Protein AF-0000000082371470 (afdb_homodimer)

Foldseek 3Di:
DFWPVQKDWVCQVPPQFKDKDWDCPDPPDIDIKIFGAKDLWTKIKHKDFCPPPDAFFKKWKWWKKAFAPPKDDQPAWKKKWKQFLVRDIDIDTGGCPPPDHPDIDIGTRDMYHHHPPPDPDRGMMMMMITDNPVSDMIGGMMTTTMDMDTDD/DFWPVQKDWPCQVPPQFKDKDWDDPDPPDIDIKIFGAKDLWTKIKHKDFCPPPDAFFKKWKWWKKAFAPPKDDQPAWKKKWKQFQVRDIDIDTGGCPPPDHPDIDTGTRDMYHHHPPPDDDRGMMMMMITDNPVSDMIGGMMTTTMDMDTDD

Solvent-accessible surface area (backbone atoms only — not comparable to full-atom values): 15999 Å² total; per-residue (Å²): 126,40,36,33,61,66,36,52,45,70,61,53,75,39,72,78,32,19,44,77,44,80,41,80,74,48,99,88,34,34,30,50,26,40,32,37,55,47,43,35,69,44,47,37,37,38,75,42,75,51,52,58,44,38,54,69,35,48,30,34,37,22,40,32,32,29,37,38,75,84,44,48,56,46,84,61,54,35,42,27,30,24,30,32,70,82,67,52,75,38,75,45,75,46,66,56,74,87,49,69,59,68,38,82,42,74,47,75,35,40,71,42,71,38,61,71,73,74,62,83,62,82,40,46,33,36,38,38,46,34,42,54,84,78,60,48,56,30,30,23,45,29,40,44,29,41,45,71,43,73,59,129,129,41,35,33,62,65,35,52,45,70,61,50,78,39,72,80,32,20,44,76,44,81,40,80,74,48,99,88,36,35,30,51,28,42,31,37,55,46,42,38,66,44,47,36,36,38,75,40,75,52,53,58,46,37,54,68,36,50,31,34,35,24,42,34,32,26,37,37,74,83,44,49,55,46,84,59,55,34,41,28,30,23,30,33,69,84,67,52,74,36,75,46,76,46,64,57,74,86,48,70,59,69,39,81,44,76,48,75,35,42,70,42,72,38,62,71,73,74,61,85,64,83,37,45,33,37,38,38,47,35,40,52,83,79,60,46,57,28,30,25,45,30,39,44,30,43,47,73,44,74,60,130

Nearest PDB structures (foldseek):
  7yaq-assembly1_A-2  TM=9.161E-01  e=5.268E-14  Cucumis sativus
  7vwb-assembly1_B  TM=9.159E-01  e=9.551E-14  Cucumis sativus
  7vub-assembly1_A  TM=9.011E-01  e=7.693E-14  Cucumis sativus
  7vs6-assembly1_A-2  TM=9.147E-01  e=9.551E-14  Cucumis sativus
  7w4b-assembly1_A  TM=9.147E-01  e=1.828E-13  Cucumis sativus

Secondary structure (DSSP, 8-state):
-EEGGGSEETTTT-TTTEEEEEEEEETTEEEEEEEE-SBS-EEEEEEEE-TTSPTT-EEEEEEEEEEEEEEE--SSPEEEEEE-TTS-EEEEEE-STTSPBSSEEEEEEEEEE------S---EEEEEEEE-SS---BEEEEEEEEEEEE--/-EEGGGSEETTTT-TTTEEEEEEEEETTEEEEEEEE-SBS-EEEEEEEE-TTSPTT-EEEEEEEEEEEEEEE--SSPEEEEEE-TTS-EEEEEE-STTSPBSSEEEEEEEEEE------S---EEEEEEEE-SS---BEEEEEEEEEEEE--

Sequence (304 aa):
MLCARSLKITWSEDPRYWKWFPLQETSNIRIRVAALLDVCWLEIRGGLEISCLTPETTYEAAFIVMIKHKSYGWNAPVSLALEDGEGKVQKQVVSFLDKPRGAWIELKVGEFKTTREAGSNRKEVKVSLLEWDSKAWKKGLVVKSIRVRPKKMLCARSLKITWSEDPRYWKWFPLQETSNIRIRVAALLDVCWLEIRGGLEISCLTPETTYEAAFIVMIKHKSYGWNAPVSLALEDGEGKVQKQVVSFLDKPRGAWIELKVGEFKTTREAGSNRKEVKVSLLEWDSKAWKKGLVVKSIRVRPKK

pLDDT: mean 92.51, std 9.28, range [48.72, 98.75]

Organism: Colocasia esculenta (NCBI:txid4460)

Structure (mmCIF, N/CA/C/O backbone):
data_AF-0000000082371470-model_v1
#
loop_
_entity.id
_entity.type
_entity.pdbx_description
1 polymer 'Phloem protein 2'
#
loop_
_atom_site.group_PDB
_atom_site.id
_atom_site.type_symbol
_atom_site.label_atom_id
_atom_site.label_alt_id
_atom_site.label_comp_id
_atom_site.label_asym_id
_atom_site.label_entity_id
_atom_site.label_seq_id
_atom_site.pdbx_PDB_ins_code
_atom_site.Cartn_x
_atom_site.Cartn_y
_atom_site.Cartn_z
_atom_site.occupancy
_atom_site.B_iso_or_equiv
_atom_site.auth_seq_id
_atom_site.auth_comp_id
_atom_site.auth_asym_id
_atom_site.auth_atom_id
_atom_site.pdbx_PDB_model_num
ATOM 1 N N . MET A 1 1 ? -2.627 -1.321 -4.848 1 64.94 1 MET A N 1
ATOM 2 C CA . MET A 1 1 ? -2.049 -2.361 -5.691 1 64.94 1 MET A CA 1
ATOM 3 C C . MET A 1 1 ? -0.879 -3.045 -4.992 1 64.94 1 MET A C 1
ATOM 5 O O . MET A 1 1 ? -0.163 -2.414 -4.211 1 64.94 1 MET A O 1
ATOM 9 N N . LEU A 1 2 ? -0.996 -4.363 -5.047 1 85 2 LEU A N 1
ATOM 10 C CA . LEU A 1 2 ? 0.099 -5.152 -4.492 1 85 2 LEU A CA 1
ATOM 11 C C . LEU A 1 2 ? 0.926 -5.789 -5.605 1 85 2 LEU A C 1
ATOM 13 O O . LEU A 1 2 ? 0.383 -6.484 -6.469 1 85 2 LEU A O 1
ATOM 17 N N . CYS A 1 3 ? 2.234 -5.422 -5.633 1 90.94 3 CYS A N 1
ATOM 18 C CA . CYS A 1 3 ? 3.127 -6.059 -6.598 1 90.94 3 CYS A CA 1
ATOM 19 C C . CYS A 1 3 ? 3.668 -7.375 -6.047 1 90.94 3 CYS A C 1
ATOM 21 O O . CYS A 1 3 ? 3.418 -7.719 -4.891 1 90.94 3 CYS A O 1
ATOM 23 N N . ALA A 1 4 ? 4.344 -8.078 -6.867 1 93.69 4 ALA A N 1
ATOM 24 C CA . ALA A 1 4 ? 4.816 -9.414 -6.504 1 93.69 4 ALA A CA 1
ATOM 25 C C . ALA A 1 4 ? 5.738 -9.359 -5.289 1 93.69 4 ALA A C 1
ATOM 27 O O . ALA A 1 4 ? 5.668 -10.227 -4.41 1 93.69 4 ALA A O 1
ATOM 28 N N . ARG A 1 5 ? 6.516 -8.344 -5.234 1 90.44 5 ARG A N 1
ATOM 29 C CA . ARG A 1 5 ? 7.484 -8.234 -4.148 1 90.44 5 ARG A CA 1
ATOM 30 C C . ARG A 1 5 ? 6.785 -8.008 -2.812 1 90.44 5 ARG A C 1
ATOM 32 O O . ARG A 1 5 ? 7.375 -8.227 -1.753 1 90.44 5 ARG A O 1
ATOM 39 N N . SER A 1 6 ? 5.57 -7.543 -2.871 1 89.81 6 SER A N 1
ATOM 40 C CA . SER A 1 6 ? 4.805 -7.316 -1.649 1 89.81 6 SER A CA 1
ATOM 41 C C . SER A 1 6 ? 4.074 -8.586 -1.215 1 89.81 6 SER A C 1
ATOM 43 O O . SER A 1 6 ? 3.467 -8.617 -0.143 1 89.81 6 SER A O 1
ATOM 45 N N . LEU A 1 7 ? 4.152 -9.586 -1.977 1 94.62 7 LEU A N 1
ATOM 46 C CA . LEU A 1 7 ? 3.494 -10.852 -1.665 1 94.62 7 LEU A CA 1
ATOM 47 C C . LEU A 1 7 ? 4.422 -11.766 -0.871 1 94.62 7 LEU A C 1
ATOM 49 O O . LEU A 1 7 ? 5.645 -11.641 -0.954 1 94.62 7 LEU A O 1
ATOM 53 N N . LYS A 1 8 ? 3.791 -12.633 -0.063 1 95.25 8 LYS A N 1
ATOM 54 C CA . LYS A 1 8 ? 4.527 -13.703 0.607 1 95.25 8 LYS A CA 1
ATOM 55 C C . LYS A 1 8 ? 4.547 -14.969 -0.238 1 95.25 8 LYS A C 1
ATOM 57 O O . LYS A 1 8 ? 3.604 -15.766 -0.198 1 95.25 8 LYS A O 1
ATOM 62 N N . ILE A 1 9 ? 5.633 -15.117 -0.93 1 96.69 9 ILE A N 1
ATOM 63 C CA . ILE A 1 9 ? 5.824 -16.297 -1.771 1 96.69 9 ILE A CA 1
ATOM 64 C C . ILE A 1 9 ? 6.793 -17.266 -1.096 1 96.69 9 ILE A C 1
ATOM 66 O O . ILE A 1 9 ? 7.953 -16.922 -0.851 1 96.69 9 ILE A O 1
ATOM 70 N N . THR A 1 10 ? 6.312 -18.422 -0.78 1 97.12 10 THR A N 1
ATOM 71 C CA . THR A 1 10 ? 7.148 -19.406 -0.115 1 97.12 10 THR A CA 1
ATOM 72 C C . THR A 1 10 ? 8.383 -19.734 -0.954 1 97.12 10 THR A C 1
ATOM 74 O O . THR A 1 10 ? 8.273 -19.969 -2.158 1 97.12 10 THR A O 1
ATOM 77 N N . TRP A 1 11 ? 9.641 -19.594 -0.417 1 95.81 11 TRP A N 1
ATOM 78 C CA . TRP A 1 11 ? 10.945 -19.859 -1.005 1 95.81 11 TRP A CA 1
ATOM 79 C C . TRP A 1 11 ? 11.258 -18.891 -2.133 1 95.81 11 TRP A C 1
ATOM 81 O O . TRP A 1 11 ? 12.031 -19.203 -3.039 1 95.81 11 TRP A O 1
ATOM 91 N N . SER A 1 12 ? 10.672 -17.75 -2.119 1 93.38 12 SER A N 1
ATOM 92 C CA . SER A 1 12 ? 10.781 -16.812 -3.238 1 93.38 12 SER A CA 1
ATOM 93 C C . SER A 1 12 ? 12.219 -16.328 -3.412 1 93.38 12 SER A C 1
ATOM 95 O O . SER A 1 12 ? 12.625 -15.969 -4.52 1 93.38 12 SER A O 1
ATOM 97 N N . GLU A 1 13 ? 13.008 -16.312 -2.295 1 91.31 13 GLU A N 1
ATOM 98 C CA . GLU A 1 13 ? 14.359 -15.758 -2.373 1 91.31 13 GLU A CA 1
ATOM 99 C C . GLU A 1 13 ? 15.367 -16.828 -2.777 1 91.31 13 GLU A C 1
ATOM 101 O O . GLU A 1 13 ? 16.547 -16.516 -2.988 1 91.31 13 GLU A O 1
ATOM 106 N N . ASP A 1 14 ? 14.961 -18.047 -2.805 1 95.19 14 ASP A N 1
ATOM 107 C CA . ASP A 1 14 ? 15.812 -19.141 -3.244 1 95.19 14 ASP A CA 1
ATOM 108 C C . ASP A 1 14 ? 15.844 -19.25 -4.766 1 95.19 14 ASP A C 1
ATOM 110 O O . ASP A 1 14 ? 14.836 -19.609 -5.387 1 95.19 14 ASP A O 1
ATOM 114 N N . PRO A 1 15 ? 16.984 -18.984 -5.414 1 94.75 15 PRO A N 1
ATOM 115 C CA . PRO A 1 15 ? 17.078 -18.953 -6.879 1 94.75 15 PRO A CA 1
ATOM 116 C C . PRO A 1 15 ? 16.906 -20.328 -7.516 1 94.75 15 PRO A C 1
ATOM 118 O O . PRO A 1 15 ? 16.781 -20.438 -8.734 1 94.75 15 PRO A O 1
ATOM 121 N N . ARG A 1 16 ? 16.922 -21.375 -6.703 1 96.69 16 ARG A N 1
ATOM 122 C CA . ARG A 1 16 ? 16.641 -22.703 -7.219 1 96.69 16 ARG A CA 1
ATOM 123 C C . ARG A 1 16 ? 15.172 -22.859 -7.59 1 96.69 16 ARG A C 1
ATOM 125 O O . ARG A 1 16 ? 14.812 -23.703 -8.414 1 96.69 16 ARG A O 1
ATOM 132 N N . TYR A 1 17 ? 14.32 -21.953 -6.945 1 97.69 17 TYR A N 1
ATOM 133 C CA . TYR A 1 17 ? 12.891 -22.219 -7.051 1 97.69 17 TYR A CA 1
ATOM 134 C C . TYR A 1 17 ? 12.172 -21.078 -7.754 1 97.69 17 TYR A C 1
ATOM 136 O O . TYR A 1 17 ? 11.125 -21.281 -8.375 1 97.69 17 TYR A O 1
ATOM 144 N N . TRP A 1 18 ? 12.75 -19.859 -7.551 1 97.25 18 TRP A N 1
ATOM 145 C CA . TRP A 1 18 ? 12.125 -18.688 -8.172 1 97.25 18 TRP A CA 1
ATOM 146 C C . TRP A 1 18 ? 13.172 -17.797 -8.836 1 97.25 18 TRP A C 1
ATOM 148 O O . TRP A 1 18 ? 14.312 -17.719 -8.367 1 97.25 18 TRP A O 1
ATOM 158 N N . LYS A 1 19 ? 12.773 -17.188 -9.859 1 96.56 19 LYS A N 1
ATOM 159 C CA . LYS A 1 19 ? 13.586 -16.141 -10.5 1 96.56 19 LYS A CA 1
ATOM 160 C C . LYS A 1 19 ? 12.82 -14.828 -10.57 1 96.56 19 LYS A C 1
ATOM 162 O O . LYS A 1 19 ? 11.664 -14.789 -11 1 96.56 19 LYS A O 1
ATOM 167 N N . TRP A 1 20 ? 13.469 -13.82 -10.125 1 94.25 20 TRP A N 1
ATOM 168 C CA . TRP A 1 20 ? 12.898 -12.484 -10.195 1 94.25 20 TRP A CA 1
ATOM 169 C C . TRP A 1 20 ? 13.438 -11.719 -11.391 1 94.25 20 TRP A C 1
ATOM 171 O O . TRP A 1 20 ? 14.641 -11.75 -11.672 1 94.25 20 TRP A O 1
ATOM 181 N N . PHE A 1 21 ? 12.578 -11.055 -12.133 1 93.31 21 PHE A N 1
ATOM 182 C CA . PHE A 1 21 ? 13.062 -10.234 -13.234 1 93.31 21 PHE A CA 1
ATOM 183 C C . PHE A 1 21 ? 12.227 -8.969 -13.375 1 93.31 21 PHE A C 1
ATOM 185 O O . PHE A 1 21 ? 11.078 -8.93 -12.938 1 93.31 21 PHE A O 1
ATOM 192 N N . PRO A 1 22 ? 12.828 -7.969 -14.008 1 91.62 22 PRO A N 1
ATOM 193 C CA . PRO A 1 22 ? 12.141 -6.688 -14.156 1 91.62 22 PRO A CA 1
ATOM 194 C C . PRO A 1 22 ? 11.078 -6.715 -15.258 1 91.62 22 PRO A C 1
ATOM 196 O O . PRO A 1 22 ? 11.234 -7.43 -16.25 1 91.62 22 PRO A O 1
ATOM 199 N N . LEU A 1 23 ? 10.047 -5.961 -15 1 93 23 LEU A N 1
ATOM 200 C CA . LEU A 1 23 ? 8.961 -5.758 -15.953 1 93 23 LEU A CA 1
ATOM 201 C C . LEU A 1 23 ? 8.539 -4.293 -15.984 1 93 23 LEU A C 1
ATOM 203 O O . LEU A 1 23 ? 8.336 -3.676 -14.945 1 93 23 LEU A O 1
ATOM 207 N N . GLN A 1 24 ? 8.477 -3.797 -17.219 1 91.38 24 GLN A N 1
ATOM 208 C CA . GLN A 1 24 ? 7.961 -2.441 -17.391 1 91.38 24 GLN A CA 1
ATOM 209 C C . GLN A 1 24 ? 6.449 -2.402 -17.188 1 91.38 24 GLN A C 1
ATOM 211 O O . GLN A 1 24 ? 5.695 -2.945 -18 1 91.38 24 GLN A O 1
ATOM 216 N N . GLU A 1 25 ? 5.973 -1.785 -16.109 1 86.56 25 GLU A N 1
ATOM 217 C CA . GLU A 1 25 ? 4.547 -1.733 -15.797 1 86.56 25 GLU A CA 1
ATOM 218 C C . GLU A 1 25 ? 3.885 -0.52 -16.453 1 86.56 25 GLU A C 1
ATOM 220 O O . GLU A 1 25 ? 2.822 -0.639 -17.062 1 86.56 25 GLU A O 1
ATOM 225 N N . THR A 1 26 ? 4.422 0.65 -16.203 1 83.94 26 THR A N 1
ATOM 226 C CA . THR A 1 26 ? 4.062 1.881 -16.891 1 83.94 26 THR A CA 1
ATOM 227 C C . THR A 1 26 ? 5.309 2.574 -17.438 1 83.94 26 THR A C 1
ATOM 229 O O . THR A 1 26 ? 6.422 2.07 -17.297 1 83.94 26 THR A O 1
ATOM 232 N N . SER A 1 27 ? 5.129 3.623 -18.141 1 82.19 27 SER A N 1
ATOM 233 C CA . SER A 1 27 ? 6.246 4.344 -18.75 1 82.19 27 SER A CA 1
ATOM 234 C C . SER A 1 27 ? 7.285 4.727 -17.688 1 82.19 27 SER A C 1
ATOM 236 O O . SER A 1 27 ? 8.484 4.738 -17.969 1 82.19 27 SER A O 1
ATOM 238 N N . ASN A 1 28 ? 6.859 4.879 -16.438 1 78.88 28 ASN A N 1
ATOM 239 C CA . ASN A 1 28 ? 7.801 5.383 -15.438 1 78.88 28 ASN A CA 1
ATOM 240 C C . ASN A 1 28 ? 7.934 4.426 -14.258 1 78.88 28 ASN A C 1
ATOM 242 O O . ASN A 1 28 ? 8.492 4.785 -13.219 1 78.88 28 ASN A O 1
ATOM 246 N N . ILE A 1 29 ? 7.305 3.299 -14.492 1 80.12 29 ILE A N 1
ATOM 247 C CA . ILE A 1 29 ? 7.32 2.369 -13.367 1 80.12 29 ILE A CA 1
ATOM 248 C C . ILE A 1 29 ? 7.797 0.998 -13.836 1 80.12 29 ILE A C 1
ATOM 250 O O . ILE A 1 29 ? 7.258 0.442 -14.797 1 80.12 29 ILE A O 1
ATOM 254 N N . ARG A 1 30 ? 8.852 0.568 -13.219 1 88.12 30 ARG A N 1
ATOM 255 C CA . ARG A 1 30 ? 9.336 -0.796 -13.406 1 88.12 30 ARG A CA 1
ATOM 256 C C . ARG A 1 30 ? 9.164 -1.614 -12.125 1 88.12 30 ARG A C 1
ATOM 258 O O . ARG A 1 30 ? 9.523 -1.157 -11.039 1 88.12 30 ARG A O 1
ATOM 265 N N . ILE A 1 31 ? 8.602 -2.787 -12.305 1 89.19 31 ILE A N 1
ATOM 266 C CA . ILE A 1 31 ? 8.43 -3.672 -11.156 1 89.19 31 ILE A CA 1
ATOM 267 C C . ILE A 1 31 ? 9.188 -4.977 -11.398 1 89.19 31 ILE A C 1
ATOM 269 O O . ILE A 1 31 ? 9.727 -5.199 -12.477 1 89.19 31 ILE A O 1
ATOM 273 N N . ARG A 1 32 ? 9.281 -5.695 -10.312 1 90.88 32 ARG A N 1
ATOM 274 C CA . ARG A 1 32 ? 9.812 -7.047 -10.453 1 90.88 32 ARG A CA 1
ATOM 275 C C . ARG A 1 32 ? 8.695 -8.086 -10.383 1 90.88 32 ARG A C 1
ATOM 277 O O . ARG A 1 32 ? 7.77 -7.953 -9.586 1 90.88 32 ARG A O 1
ATOM 284 N N . VAL A 1 33 ? 8.867 -9.07 -11.242 1 95.5 33 VAL A N 1
ATOM 285 C CA . VAL A 1 33 ? 7.922 -10.18 -11.234 1 95.5 33 VAL A CA 1
ATOM 286 C C . VAL A 1 33 ? 8.648 -11.477 -10.875 1 95.5 33 VAL A C 1
ATOM 288 O O . VAL A 1 33 ? 9.859 -11.586 -11.062 1 95.5 33 VAL A O 1
ATOM 291 N N . ALA A 1 34 ? 7.898 -12.445 -10.367 1 96.44 34 ALA A N 1
ATOM 292 C CA . ALA A 1 34 ? 8.469 -13.711 -9.914 1 96.44 34 ALA A CA 1
ATOM 293 C C . ALA A 1 34 ? 8.094 -14.852 -10.859 1 96.44 34 ALA A C 1
ATOM 295 O O . ALA A 1 34 ? 6.914 -15.07 -11.133 1 96.44 34 ALA A O 1
ATOM 296 N N . ALA A 1 35 ? 9.07 -15.516 -11.32 1 98.12 35 ALA A N 1
ATOM 297 C CA . ALA A 1 35 ? 8.844 -16.672 -12.18 1 98.12 35 ALA A CA 1
ATOM 298 C C . ALA A 1 35 ? 9.188 -17.969 -11.453 1 98.12 35 ALA A C 1
ATOM 300 O O . ALA A 1 35 ? 10.305 -18.125 -10.945 1 98.12 35 ALA A O 1
ATOM 301 N N . LEU A 1 36 ? 8.227 -18.812 -11.484 1 98.5 36 LEU A N 1
ATOM 302 C CA . LEU A 1 36 ? 8.414 -20.109 -10.836 1 98.5 36 LEU A CA 1
ATOM 303 C C . LEU A 1 36 ? 9.32 -21 -11.672 1 98.5 36 LEU A C 1
ATOM 305 O O . LEU A 1 36 ? 9.031 -21.266 -12.844 1 98.5 36 LEU A O 1
ATOM 309 N N . LEU A 1 37 ? 10.367 -21.516 -11.078 1 97.88 37 LEU A N 1
ATOM 310 C CA . LEU A 1 37 ? 11.289 -22.406 -11.773 1 97.88 37 LEU A CA 1
ATOM 311 C C . LEU A 1 37 ? 10.93 -23.859 -11.5 1 97.88 37 LEU A C 1
ATOM 313 O O . LEU A 1 37 ? 10.82 -24.672 -12.43 1 97.88 37 LEU A O 1
ATOM 317 N N . ASP A 1 38 ? 10.867 -24.234 -10.312 1 96.31 38 ASP A N 1
ATOM 318 C CA . ASP A 1 38 ? 10.602 -25.641 -10.008 1 96.31 38 ASP A CA 1
ATOM 319 C C . ASP A 1 38 ? 10.258 -25.828 -8.531 1 96.31 38 ASP A C 1
ATOM 321 O O . ASP A 1 38 ? 11.125 -25.688 -7.66 1 96.31 38 ASP A O 1
ATOM 325 N N . VAL A 1 39 ? 8.953 -26.141 -8.289 1 96.81 39 VAL A N 1
ATOM 326 C CA . VAL A 1 39 ? 8.547 -26.469 -6.922 1 96.81 39 VAL A CA 1
ATOM 327 C C . VAL A 1 39 ? 7.453 -27.547 -6.953 1 96.81 39 VAL A C 1
ATOM 329 O O . VAL A 1 39 ? 6.824 -27.766 -7.992 1 96.81 39 VAL A O 1
ATOM 332 N N . CYS A 1 40 ? 7.234 -28.234 -5.832 1 96.62 40 CYS A N 1
ATOM 333 C CA . CYS A 1 40 ? 6.082 -29.125 -5.695 1 96.62 40 CYS A CA 1
ATOM 334 C C . CYS A 1 40 ? 5.094 -28.578 -4.668 1 96.62 40 CYS A C 1
ATOM 336 O O . CYS A 1 40 ? 3.986 -29.094 -4.527 1 96.62 40 CYS A O 1
ATOM 338 N N . TRP A 1 41 ? 5.523 -27.531 -3.92 1 96 41 TRP A N 1
ATOM 339 C CA . TRP A 1 41 ? 4.723 -26.797 -2.941 1 96 41 TRP A CA 1
ATOM 340 C C . TRP A 1 41 ? 4.559 -25.344 -3.354 1 96 41 TRP A C 1
ATOM 342 O O . TRP A 1 41 ? 5.5 -24.547 -3.254 1 96 41 TRP A O 1
ATOM 352 N N . LEU A 1 42 ? 3.346 -24.953 -3.801 1 98.06 42 LEU A N 1
ATOM 353 C CA . LEU A 1 42 ? 3.088 -23.578 -4.203 1 98.06 42 LEU A CA 1
ATOM 354 C C . LEU A 1 42 ? 2.221 -22.875 -3.17 1 98.06 42 LEU A C 1
ATOM 356 O O . LEU A 1 42 ? 1.119 -23.328 -2.855 1 98.06 42 LEU A O 1
ATOM 360 N N . GLU A 1 43 ? 2.723 -21.797 -2.627 1 98.56 43 GLU A N 1
ATOM 361 C CA . GLU A 1 43 ? 2.006 -21 -1.646 1 98.56 43 GLU A CA 1
ATOM 362 C C . GLU A 1 43 ? 2.33 -19.516 -1.812 1 98.56 43 GLU A C 1
ATOM 364 O O . GLU A 1 43 ? 3.473 -19.094 -1.616 1 98.56 43 GLU A O 1
ATOM 369 N N . ILE A 1 44 ? 1.335 -18.781 -2.213 1 98.31 44 ILE A N 1
ATOM 370 C CA . ILE A 1 44 ? 1.427 -17.328 -2.361 1 98.31 44 ILE A CA 1
ATOM 371 C C . ILE A 1 44 ? 0.318 -16.656 -1.557 1 98.31 44 ILE A C 1
ATOM 373 O O . ILE A 1 44 ? -0.855 -17.016 -1.683 1 98.31 44 ILE A O 1
ATOM 377 N N . ARG A 1 45 ? 0.728 -15.711 -0.77 1 98 45 ARG A N 1
ATOM 378 C CA . ARG A 1 45 ? -0.232 -14.977 0.047 1 98 45 ARG A CA 1
ATOM 379 C C . ARG A 1 45 ? -0.023 -13.477 -0.084 1 98 45 ARG A C 1
ATOM 381 O O . ARG A 1 45 ? 1.105 -13.008 -0.264 1 98 45 ARG A O 1
ATOM 388 N N . GLY A 1 46 ? -1.186 -12.773 -0.015 1 96 46 GLY A N 1
ATOM 389 C CA . GLY A 1 46 ? -1.144 -11.32 -0.04 1 96 46 GLY A CA 1
ATOM 390 C C . GLY A 1 46 ? -2.107 -10.672 0.94 1 96 46 GLY A C 1
ATOM 391 O O . GLY A 1 46 ? -3.174 -11.227 1.22 1 96 46 GLY A O 1
ATOM 392 N N . GLY A 1 47 ? -1.696 -9.578 1.464 1 92.88 47 GLY A N 1
ATOM 393 C CA . GLY A 1 47 ? -2.539 -8.734 2.301 1 92.88 47 GLY A CA 1
ATOM 394 C C . GLY A 1 47 ? -2.746 -7.344 1.736 1 92.88 47 GLY A C 1
ATOM 395 O O . GLY A 1 47 ? -1.783 -6.672 1.367 1 92.88 47 GLY A O 1
ATOM 396 N N . LEU A 1 48 ? -4.012 -6.918 1.678 1 90.25 48 LEU A N 1
ATOM 397 C CA . LEU A 1 48 ? -4.359 -5.617 1.111 1 90.25 48 LEU A CA 1
ATOM 398 C C . LEU A 1 48 ? -4.969 -4.707 2.172 1 90.25 48 LEU A C 1
ATOM 400 O O . LEU A 1 48 ? -6.047 -4.996 2.697 1 90.25 48 LEU A O 1
ATOM 404 N N . GLU A 1 49 ? -4.242 -3.686 2.469 1 86.12 49 GLU A N 1
ATOM 405 C CA . GLU A 1 49 ? -4.855 -2.648 3.295 1 86.12 49 GLU A CA 1
ATOM 406 C C . GLU A 1 49 ? -5.969 -1.929 2.539 1 86.12 49 GLU A C 1
ATOM 408 O O . GLU A 1 49 ? -5.754 -1.44 1.427 1 86.12 49 GLU A O 1
ATOM 413 N N . ILE A 1 50 ? -7.168 -1.811 3.117 1 88.06 50 ILE A N 1
ATOM 414 C CA . ILE A 1 50 ? -8.289 -1.31 2.33 1 88.06 50 ILE A CA 1
ATOM 415 C C . ILE A 1 50 ? -8.711 0.06 2.852 1 88.06 50 ILE A C 1
ATOM 417 O O . ILE A 1 50 ? -9.742 0.6 2.432 1 88.06 50 ILE A O 1
ATOM 421 N N . SER A 1 51 ? -7.91 0.601 3.652 1 83.94 51 SER A N 1
ATOM 422 C CA . SER A 1 51 ? -8.266 1.87 4.281 1 83.94 51 SER A CA 1
ATOM 423 C C . SER A 1 51 ? -8.312 2.998 3.256 1 83.94 51 SER A C 1
ATOM 425 O O . SER A 1 51 ? -8.992 4.004 3.465 1 83.94 51 SER A O 1
ATOM 427 N N . CYS A 1 52 ? -7.625 2.869 2.113 1 85.75 52 CYS A N 1
ATOM 428 C CA . CYS A 1 52 ? -7.547 3.936 1.121 1 85.75 52 CYS A CA 1
ATOM 429 C C . CYS A 1 52 ? -8.586 3.736 0.023 1 85.75 52 CYS A C 1
ATOM 431 O O . CYS A 1 52 ? -8.648 4.52 -0.928 1 85.75 52 CYS A O 1
ATOM 433 N N . LEU A 1 53 ? -9.398 2.742 0.172 1 88.19 53 LEU A N 1
ATOM 434 C CA . LEU A 1 53 ? -10.406 2.477 -0.846 1 88.19 53 LEU A CA 1
ATOM 435 C C . LEU A 1 53 ? -11.688 3.246 -0.549 1 88.19 53 LEU A C 1
ATOM 437 O O . LEU A 1 53 ? -11.914 3.672 0.585 1 88.19 53 LEU A O 1
ATOM 441 N N . THR A 1 54 ? -12.477 3.441 -1.622 1 87.94 54 THR A N 1
ATOM 442 C CA . THR A 1 54 ? -13.766 4.113 -1.47 1 87.94 54 THR A CA 1
ATOM 443 C C . THR A 1 54 ? -14.664 3.352 -0.501 1 87.94 54 THR A C 1
ATOM 445 O O . THR A 1 54 ? -14.867 2.145 -0.651 1 87.94 54 THR A O 1
ATOM 448 N N . PRO A 1 55 ? -15.094 4.016 0.551 1 85.81 55 PRO A N 1
ATOM 449 C CA . PRO A 1 55 ? -15.992 3.342 1.493 1 85.81 55 PRO A CA 1
ATOM 450 C C . PRO A 1 55 ? -17.297 2.889 0.846 1 85.81 55 PRO A C 1
ATOM 452 O O . PRO A 1 55 ? -17.719 3.453 -0.167 1 85.81 55 PRO A O 1
ATOM 455 N N . GLU A 1 56 ? -17.875 1.877 1.477 1 89.44 56 GLU A N 1
ATOM 456 C CA . GLU A 1 56 ? -19.188 1.364 1.096 1 89.44 56 GLU A CA 1
ATOM 457 C C . GLU A 1 56 ? -19.203 0.962 -0.376 1 89.44 56 GLU A C 1
ATOM 459 O O . GLU A 1 56 ? -20.156 1.297 -1.098 1 89.44 56 GLU A O 1
ATOM 464 N N . THR A 1 57 ? -18.219 0.437 -0.834 1 91.62 57 THR A N 1
ATOM 465 C CA . THR A 1 57 ? -18.062 -0.024 -2.209 1 91.62 57 THR A CA 1
ATOM 466 C C . THR A 1 57 ? -17.672 -1.497 -2.246 1 91.62 57 THR A C 1
ATOM 468 O O . THR A 1 57 ? -16.859 -1.951 -1.427 1 91.62 57 THR A O 1
ATOM 471 N N . THR A 1 58 ? -18.219 -2.189 -3.17 1 94.44 58 THR A N 1
ATOM 472 C CA . THR A 1 58 ? -17.812 -3.574 -3.395 1 94.44 58 THR A CA 1
ATOM 473 C C . THR A 1 58 ? -16.672 -3.65 -4.398 1 94.44 58 THR A C 1
ATOM 475 O O . THR A 1 58 ? -16.75 -3.055 -5.477 1 94.44 58 THR A O 1
ATOM 478 N N . TYR A 1 59 ? -15.625 -4.363 -3.996 1 95.38 59 TYR A N 1
ATOM 479 C CA . TYR A 1 59 ? -14.445 -4.551 -4.84 1 95.38 59 TYR A CA 1
ATOM 480 C C . TYR A 1 59 ? -14.266 -6.016 -5.207 1 95.38 59 TYR A C 1
ATOM 482 O O . TYR A 1 59 ? -14.719 -6.906 -4.48 1 95.38 59 TYR A O 1
ATOM 490 N N . GLU A 1 60 ? -13.625 -6.215 -6.352 1 96.5 60 GLU A N 1
ATOM 491 C CA . GLU A 1 60 ? -13.109 -7.523 -6.746 1 96.5 60 GLU A CA 1
ATOM 492 C C . GLU A 1 60 ? -11.586 -7.555 -6.684 1 96.5 60 GLU A C 1
ATOM 494 O O . GLU A 1 60 ? -10.922 -6.582 -7.051 1 96.5 60 GLU A O 1
ATOM 499 N N . ALA A 1 61 ? -11.07 -8.695 -6.18 1 97 61 ALA A N 1
ATOM 500 C CA . ALA A 1 61 ? -9.625 -8.914 -6.148 1 97 61 ALA A CA 1
ATOM 501 C C . ALA A 1 61 ? -9.219 -10.055 -7.07 1 97 61 ALA A C 1
ATOM 503 O O . ALA A 1 61 ? -9.93 -11.062 -7.164 1 97 61 ALA A O 1
ATOM 504 N N . ALA A 1 62 ? -8.078 -9.883 -7.754 1 97.81 62 ALA A N 1
ATOM 505 C CA . ALA A 1 62 ? -7.582 -10.914 -8.656 1 97.81 62 ALA A CA 1
ATOM 506 C C . ALA A 1 62 ? -6.059 -10.961 -8.656 1 97.81 62 ALA A C 1
ATOM 508 O O . ALA A 1 62 ? -5.398 -9.922 -8.547 1 97.81 62 ALA A O 1
ATOM 509 N N . PHE A 1 63 ? -5.527 -12.141 -8.773 1 98.19 63 PHE A N 1
ATOM 510 C CA . PHE A 1 63 ? -4.117 -12.273 -9.117 1 98.19 63 PHE A CA 1
ATOM 511 C C . PHE A 1 63 ? -3.887 -12 -10.594 1 98.19 63 PHE A C 1
ATOM 513 O O . PHE A 1 63 ? -4.656 -12.453 -11.445 1 98.19 63 PHE A O 1
ATOM 520 N N . ILE A 1 64 ? -2.826 -11.32 -10.891 1 98.19 64 ILE A N 1
ATOM 521 C CA . ILE A 1 64 ? -2.354 -11.188 -12.266 1 98.19 64 ILE A CA 1
ATOM 522 C C . ILE A 1 64 ? -1.163 -12.117 -12.492 1 98.19 64 ILE A C 1
ATOM 524 O O . ILE A 1 64 ? -0.088 -11.906 -11.922 1 98.19 64 ILE A O 1
ATOM 528 N N . VAL A 1 65 ? -1.405 -13.086 -13.367 1 98.5 65 VAL A N 1
ATOM 529 C CA . VAL A 1 65 ? -0.375 -14.109 -13.539 1 98.5 65 VAL A CA 1
ATOM 530 C C . VAL A 1 65 ? -0.264 -14.477 -15.016 1 98.5 65 VAL A C 1
ATOM 532 O O . VAL A 1 65 ? -1.096 -14.07 -15.836 1 98.5 65 VAL A O 1
ATOM 535 N N . MET A 1 66 ? 0.837 -15.172 -15.297 1 98.56 66 MET A N 1
ATOM 536 C CA . MET A 1 66 ? 1.069 -15.781 -16.609 1 98.56 66 MET A CA 1
ATOM 537 C C . MET A 1 66 ? 1.608 -17.203 -16.453 1 98.56 66 MET A C 1
ATOM 539 O O . MET A 1 66 ? 2.455 -17.453 -15.602 1 98.56 66 MET A O 1
ATOM 543 N N . ILE A 1 67 ? 1.035 -18.094 -17.266 1 98.38 67 ILE A N 1
ATOM 544 C CA . ILE A 1 67 ? 1.673 -19.391 -17.438 1 98.38 67 ILE A CA 1
ATOM 545 C C . ILE A 1 67 ? 2.479 -19.406 -18.734 1 98.38 67 ILE A C 1
ATOM 547 O O . ILE A 1 67 ? 1.935 -19.141 -19.812 1 98.38 67 ILE A O 1
ATOM 551 N N . LYS A 1 68 ? 3.695 -19.703 -18.609 1 98.19 68 LYS A N 1
ATOM 552 C CA . LYS A 1 68 ? 4.574 -19.703 -19.781 1 98.19 68 LYS A CA 1
ATOM 553 C C . LYS A 1 68 ? 4.254 -20.875 -20.703 1 98.19 68 LYS A C 1
ATOM 555 O O . LYS A 1 68 ? 3.678 -21.875 -20.281 1 98.19 68 LYS A O 1
ATOM 560 N N . HIS A 1 69 ? 4.758 -20.734 -22 1 97.38 69 HIS A N 1
ATOM 561 C CA . HIS A 1 69 ? 4.582 -21.812 -22.953 1 97.38 69 HIS A CA 1
ATOM 562 C C . HIS A 1 69 ? 5.32 -23.078 -22.516 1 97.38 69 HIS A C 1
ATOM 564 O O . HIS A 1 69 ? 4.77 -24.172 -22.578 1 97.38 69 HIS A O 1
ATOM 570 N N . LYS A 1 70 ? 6.492 -22.797 -22.047 1 95.25 70 LYS A N 1
ATOM 571 C CA . LYS A 1 70 ? 7.293 -23.922 -21.562 1 95.25 70 LYS A CA 1
ATOM 572 C C . LYS A 1 70 ? 7.016 -24.188 -20.094 1 95.25 70 LYS A C 1
ATOM 574 O O . LYS A 1 70 ? 7.859 -23.922 -19.234 1 95.25 70 LYS A O 1
ATOM 579 N N . SER A 1 71 ? 5.816 -24.625 -19.859 1 97.19 71 SER A N 1
ATOM 580 C CA . SER A 1 71 ? 5.41 -24.906 -18.484 1 97.19 71 SER A CA 1
ATOM 581 C C . SER A 1 71 ? 4.988 -26.375 -18.328 1 97.19 71 SER A C 1
ATOM 583 O O . SER A 1 71 ? 4.691 -27.047 -19.312 1 97.19 71 SER A O 1
ATOM 585 N N . TYR A 1 72 ? 5.031 -26.828 -17.109 1 97.06 72 TYR A N 1
ATOM 586 C CA . TYR A 1 72 ? 4.5 -28.141 -16.812 1 97.06 72 TYR A CA 1
ATOM 587 C C . TYR A 1 72 ? 3.949 -28.203 -15.391 1 97.06 72 TYR A C 1
ATOM 589 O O . TYR A 1 72 ? 4.141 -27.266 -14.609 1 97.06 72 TYR A O 1
ATOM 597 N N . GLY A 1 73 ? 3.191 -29.266 -15.047 1 95.75 73 GLY A N 1
ATOM 598 C CA . GLY A 1 73 ? 2.775 -29.531 -13.672 1 95.75 73 GLY A CA 1
ATOM 599 C C . GLY A 1 73 ? 1.466 -28.859 -13.312 1 95.75 73 GLY A C 1
ATOM 600 O O . GLY A 1 73 ? 1.14 -28.719 -12.125 1 95.75 73 GLY A O 1
ATOM 601 N N . TRP A 1 74 ? 0.775 -28.469 -14.297 1 96.12 74 TRP A N 1
ATOM 602 C CA . TRP A 1 74 ? -0.431 -27.688 -14.016 1 96.12 74 TRP A CA 1
ATOM 603 C C . TRP A 1 74 ? -1.682 -28.5 -14.352 1 96.12 74 TRP A C 1
ATOM 605 O O . TRP A 1 74 ? -2.715 -27.922 -14.719 1 96.12 74 TRP A O 1
ATOM 615 N N . ASN A 1 75 ? -1.542 -29.781 -14.203 1 95.06 75 ASN A N 1
ATOM 616 C CA . ASN A 1 75 ? -2.705 -30.641 -14.398 1 95.06 75 ASN A CA 1
ATOM 617 C C . ASN A 1 75 ? -3.684 -30.531 -13.234 1 95.06 75 ASN A C 1
ATOM 619 O O . ASN A 1 75 ? -4.898 -30.625 -13.422 1 95.06 75 ASN A O 1
ATOM 623 N N . ALA A 1 76 ? -3.133 -30.359 -12.016 1 96.12 76 ALA A N 1
ATOM 624 C CA . ALA A 1 76 ? -3.984 -30.141 -10.852 1 96.12 76 ALA A CA 1
ATOM 625 C C . ALA A 1 76 ? -4.426 -28.688 -10.758 1 96.12 76 ALA A C 1
ATOM 627 O O . ALA A 1 76 ? -3.654 -27.781 -11.078 1 96.12 76 ALA A O 1
ATOM 628 N N . PRO A 1 77 ? -5.613 -28.484 -10.281 1 96.88 77 PRO A N 1
ATOM 629 C CA . PRO A 1 77 ? -6.078 -27.109 -10.117 1 96.88 77 PRO A CA 1
ATOM 630 C C . PRO A 1 77 ? -5.441 -26.406 -8.914 1 96.88 77 PRO A C 1
ATOM 632 O O . PRO A 1 77 ? -4.812 -27.062 -8.078 1 96.88 77 PRO A O 1
ATOM 635 N N . VAL A 1 78 ? -5.562 -25.094 -8.93 1 97.94 78 VAL A N 1
ATOM 636 C CA . VAL A 1 78 ? -5.082 -24.297 -7.797 1 97.94 78 VAL A CA 1
ATOM 637 C C . VAL A 1 78 ? -6.266 -23.859 -6.945 1 97.94 78 VAL A C 1
ATOM 639 O O . VAL A 1 78 ? -7.379 -23.688 -7.449 1 97.94 78 VAL A O 1
ATOM 642 N N . SER A 1 79 ? -5.949 -23.703 -5.652 1 98.44 79 SER A N 1
ATOM 643 C CA . SER A 1 79 ? -6.93 -23.156 -4.715 1 98.44 79 SER A CA 1
ATOM 644 C C . SER A 1 79 ? -6.707 -21.672 -4.484 1 98.44 79 SER A C 1
ATOM 646 O O . SER A 1 79 ? -5.605 -21.25 -4.125 1 98.44 79 SER A O 1
ATOM 648 N N . LEU A 1 80 ? -7.762 -20.906 -4.738 1 98.75 80 LEU A N 1
ATOM 649 C CA . LEU A 1 80 ? -7.766 -19.469 -4.438 1 98.75 80 LEU A CA 1
ATOM 650 C C . LEU A 1 80 ? -8.672 -19.172 -3.252 1 98.75 80 LEU A C 1
ATOM 652 O O . LEU A 1 80 ? -9.742 -19.766 -3.117 1 98.75 80 LEU A O 1
ATOM 656 N N . ALA A 1 81 ? -8.227 -18.234 -2.424 1 98.75 81 ALA A N 1
ATOM 657 C CA . ALA A 1 81 ? -9.086 -17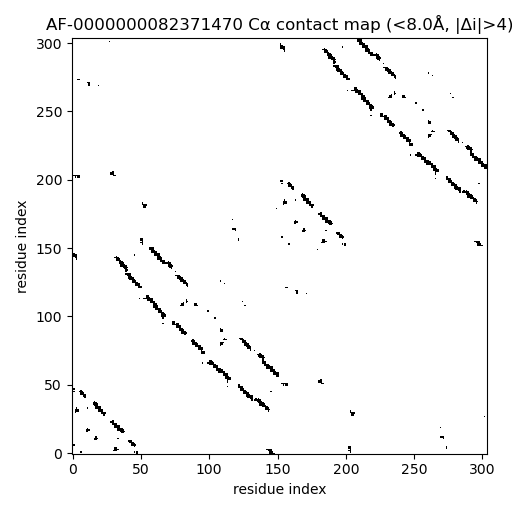.828 -1.312 1 98.75 81 ALA A CA 1
ATOM 658 C C . ALA A 1 81 ? -8.938 -16.344 -1.01 1 98.75 81 ALA A C 1
ATOM 660 O O . ALA A 1 81 ? -7.855 -15.781 -1.176 1 98.75 81 ALA A O 1
ATOM 661 N N . LEU A 1 82 ? -10.047 -15.766 -0.613 1 98.56 82 LEU A N 1
ATOM 662 C CA . LEU A 1 82 ? -10.094 -14.391 -0.127 1 98.56 82 LEU A CA 1
ATOM 663 C C . LEU A 1 82 ? -10.75 -14.32 1.247 1 98.56 82 LEU A C 1
ATOM 665 O O 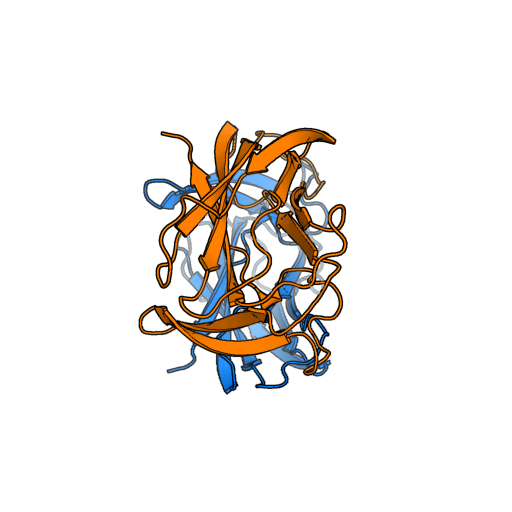. LEU A 1 82 ? -11.828 -14.883 1.452 1 98.56 82 LEU A O 1
ATOM 669 N N . GLU A 1 83 ? -10.031 -13.781 2.203 1 98.19 83 GLU A N 1
ATOM 670 C CA . GLU A 1 83 ? -10.602 -13.422 3.498 1 98.19 83 GLU A CA 1
ATOM 671 C C . GLU A 1 83 ? -10.844 -11.922 3.6 1 98.19 83 GLU A C 1
ATOM 673 O O . GLU A 1 83 ? -9.898 -11.133 3.543 1 98.19 83 GLU A O 1
ATOM 678 N N . ASP A 1 84 ? -12.125 -11.57 3.775 1 94.81 84 ASP A N 1
ATOM 679 C CA . ASP A 1 84 ? -12.414 -10.141 3.785 1 94.81 84 ASP A CA 1
ATOM 680 C C . ASP A 1 84 ? -12.125 -9.531 5.156 1 94.81 84 ASP A C 1
ATOM 682 O O . ASP A 1 84 ? -11.625 -10.219 6.051 1 94.81 84 ASP A O 1
ATOM 686 N N . GLY A 1 85 ? -12.352 -8.242 5.293 1 88.56 85 GLY A N 1
ATOM 687 C CA . GLY A 1 85 ? -12.016 -7.504 6.5 1 88.56 85 GLY A CA 1
ATOM 688 C C . GLY A 1 85 ? -12.797 -7.961 7.719 1 88.56 85 GLY A C 1
ATOM 689 O O . GLY A 1 85 ? -12.43 -7.648 8.852 1 88.56 85 GLY A O 1
ATOM 690 N N . GLU A 1 86 ? -13.781 -8.703 7.512 1 88.06 86 GLU A N 1
ATOM 691 C CA . GLU A 1 86 ? -14.609 -9.211 8.602 1 88.06 86 GLU A CA 1
ATOM 692 C C . GLU A 1 86 ? -14.289 -10.672 8.906 1 88.06 86 GLU A C 1
ATOM 694 O O . GLU A 1 86 ? -14.906 -11.273 9.789 1 88.06 86 GLU A O 1
ATOM 699 N N . GLY A 1 87 ? -13.414 -11.227 8.203 1 92 87 GLY A N 1
ATOM 700 C CA . GLY A 1 87 ? -12.992 -12.594 8.469 1 92 87 GLY A CA 1
ATOM 701 C C . GLY A 1 87 ? -13.742 -13.625 7.645 1 92 87 GLY A C 1
ATOM 702 O O . GLY A 1 87 ? -13.508 -14.828 7.781 1 92 87 GLY A O 1
ATOM 703 N N . LYS A 1 88 ? -14.625 -13.156 6.797 1 95.62 88 LYS A N 1
ATOM 704 C CA . LYS A 1 88 ? -15.328 -14.086 5.918 1 95.62 88 LYS A CA 1
ATOM 705 C C . LYS A 1 88 ? -14.422 -14.578 4.797 1 95.62 88 LYS A C 1
ATOM 707 O O . LYS A 1 88 ? -13.758 -13.781 4.133 1 95.62 88 LYS A O 1
ATOM 712 N N . VAL A 1 89 ? -14.492 -15.922 4.559 1 97.94 89 VAL A N 1
ATOM 713 C CA . VAL A 1 89 ? -13.586 -16.547 3.602 1 97.94 89 VAL A CA 1
ATOM 714 C C . VAL A 1 89 ? -14.359 -16.984 2.363 1 97.94 89 VAL A C 1
ATOM 716 O O . VAL A 1 89 ? -15.445 -17.562 2.477 1 97.94 89 VAL A O 1
ATOM 719 N N . GLN A 1 90 ? -13.836 -16.625 1.215 1 98.62 90 GLN A N 1
ATOM 720 C CA . GLN A 1 90 ? -14.281 -17.125 -0.084 1 98.62 90 GLN A CA 1
ATOM 721 C C . GLN A 1 90 ? -13.211 -18.016 -0.721 1 98.62 90 GLN A C 1
ATOM 723 O O . GLN A 1 90 ? -12.039 -17.656 -0.77 1 98.62 90 GLN A O 1
ATOM 728 N N . LYS A 1 91 ? -13.664 -19.172 -1.15 1 98.25 91 LYS A N 1
ATOM 729 C CA . LYS A 1 91 ? -12.719 -20.094 -1.77 1 98.25 91 LYS A CA 1
ATOM 730 C C . LYS A 1 91 ? -13.18 -20.484 -3.174 1 98.25 91 LYS A C 1
ATOM 732 O O . LYS A 1 91 ? -14.375 -20.562 -3.447 1 98.25 91 LYS A O 1
ATOM 737 N N . GLN A 1 92 ? -12.25 -20.703 -4.055 1 97.69 92 GLN A N 1
ATOM 738 C CA . GLN A 1 92 ? -12.523 -21.266 -5.367 1 97.69 92 GLN A CA 1
ATOM 739 C C . GLN A 1 92 ? -11.336 -22.078 -5.875 1 97.69 92 GLN A C 1
ATOM 741 O O . GLN A 1 92 ? -10.211 -21.891 -5.406 1 97.69 92 GLN A O 1
ATOM 746 N N . VAL A 1 93 ? -11.641 -22.953 -6.723 1 97.62 93 VAL A N 1
ATOM 747 C CA . VAL A 1 93 ? -10.641 -23.797 -7.371 1 97.62 93 VAL A CA 1
ATOM 748 C C . VAL A 1 93 ? -10.586 -23.484 -8.867 1 97.62 93 VAL A C 1
ATOM 750 O O . VAL A 1 93 ? -11.625 -23.422 -9.523 1 97.62 93 VAL A O 1
ATOM 753 N N . VAL A 1 94 ? -9.422 -23.25 -9.359 1 97.81 94 VAL A N 1
ATOM 754 C CA . VAL A 1 94 ? -9.258 -22.844 -10.75 1 97.81 94 VAL A CA 1
ATOM 755 C C . VAL A 1 94 ? -8.227 -23.734 -11.438 1 97.81 94 VAL A C 1
ATOM 757 O O . VAL A 1 94 ? -7.172 -24.031 -10.867 1 97.81 94 VAL A O 1
ATOM 760 N N . SER A 1 95 ? -8.539 -24.156 -12.656 1 97.44 95 SER A N 1
ATOM 761 C CA . SER A 1 95 ? -7.602 -24.922 -13.461 1 97.44 95 SER A CA 1
ATOM 762 C C . SER A 1 95 ? -6.84 -24.031 -14.43 1 97.44 95 SER A C 1
ATOM 764 O O . SER A 1 95 ? -7.418 -23.109 -15.023 1 97.44 95 SER A O 1
ATOM 766 N N . PHE A 1 96 ? -5.543 -24.328 -14.609 1 97.12 96 PHE A N 1
ATOM 767 C CA . PHE A 1 96 ? -4.73 -23.594 -15.578 1 97.12 96 PHE A CA 1
ATOM 768 C C . PHE A 1 96 ? -4.762 -24.281 -16.938 1 97.12 96 PHE A C 1
ATOM 770 O O . PHE A 1 96 ? -4.242 -23.75 -17.922 1 97.12 96 PHE A O 1
ATOM 777 N N . LEU A 1 97 ? -5.398 -25.422 -17.031 1 95 97 LEU A N 1
ATOM 778 C CA . LEU A 1 97 ? -5.371 -26.219 -18.266 1 95 97 LEU A CA 1
ATOM 779 C C . LEU A 1 97 ? -5.996 -25.453 -19.422 1 95 97 LEU A C 1
ATOM 781 O O . LEU A 1 97 ? -5.504 -25.516 -20.547 1 95 97 LEU A O 1
ATOM 785 N N . ASP A 1 98 ? -7.043 -24.672 -19.141 1 93.19 98 ASP A N 1
ATOM 786 C CA . ASP A 1 98 ? -7.773 -24 -20.219 1 93.19 98 ASP A CA 1
ATOM 787 C C . ASP A 1 98 ? -7.379 -22.531 -20.312 1 93.19 98 ASP A C 1
ATOM 789 O O . ASP A 1 98 ? -8.062 -21.734 -20.953 1 93.19 98 ASP A O 1
ATOM 793 N N . LYS A 1 99 ? -6.352 -22.203 -19.641 1 97.12 99 LYS A N 1
ATOM 794 C CA . LYS A 1 99 ? -5.906 -20.812 -19.672 1 97.12 99 LYS A CA 1
ATOM 795 C C . LYS A 1 99 ? -4.867 -20.609 -20.766 1 97.12 99 LYS A C 1
ATOM 797 O O . LYS A 1 99 ? -4.07 -21.5 -21.062 1 97.12 99 LYS A O 1
ATOM 802 N N . PRO A 1 100 ? -4.906 -19.375 -21.391 1 97.5 100 PRO A N 1
ATOM 803 C CA . PRO A 1 100 ? -3.885 -19.109 -22.406 1 97.5 100 PRO A CA 1
ATOM 804 C C . PRO A 1 100 ? -2.469 -19.109 -21.844 1 97.5 100 PRO A C 1
ATOM 806 O O . PRO A 1 100 ? -2.254 -18.641 -20.719 1 97.5 100 PRO A O 1
ATOM 809 N N . ARG A 1 101 ? -1.552 -19.625 -22.672 1 97.44 101 ARG A N 1
ATOM 810 C CA . ARG A 1 101 ? -0.137 -19.594 -22.312 1 97.44 101 ARG A CA 1
ATOM 811 C C . ARG A 1 101 ? 0.548 -18.359 -22.891 1 97.44 101 ARG A C 1
ATOM 813 O O . ARG A 1 101 ? 0.147 -17.844 -23.938 1 97.44 101 ARG A O 1
ATOM 820 N N . GLY A 1 102 ? 1.455 -17.812 -22.172 1 97.75 102 GLY A N 1
ATOM 821 C CA . GLY A 1 102 ? 2.268 -16.719 -22.656 1 97.75 102 GLY A CA 1
ATOM 822 C C . GLY A 1 102 ? 1.565 -15.375 -22.562 1 97.75 102 GLY A C 1
ATOM 823 O O . GLY A 1 102 ? 1.986 -14.406 -23.203 1 97.75 102 GLY A O 1
ATOM 824 N N . ALA A 1 103 ? 0.453 -15.367 -21.891 1 98.06 103 ALA A N 1
ATOM 825 C CA . ALA A 1 103 ? -0.308 -14.125 -21.75 1 98.06 103 ALA A CA 1
ATOM 826 C C . ALA A 1 103 ? -0.675 -13.867 -20.297 1 98.06 103 ALA A C 1
ATOM 828 O O . ALA A 1 103 ? -0.935 -14.797 -19.531 1 98.06 103 ALA A O 1
ATOM 829 N N . TRP A 1 104 ? -0.67 -12.547 -19.969 1 97.81 104 TRP A N 1
ATOM 830 C CA . TRP A 1 104 ? -1.136 -12.188 -18.625 1 97.81 104 TRP A CA 1
ATOM 831 C C . TRP A 1 104 ? -2.635 -12.438 -18.5 1 97.81 104 TRP A C 1
ATOM 833 O O . TRP A 1 104 ? -3.42 -12.039 -19.359 1 97.81 104 TRP A O 1
ATOM 843 N N . ILE A 1 105 ? -3.039 -13.062 -17.438 1 98.19 105 ILE A N 1
ATOM 844 C CA . ILE A 1 105 ? -4.449 -13.32 -17.156 1 98.19 105 ILE A CA 1
ATOM 845 C C . ILE A 1 105 ? -4.785 -12.891 -15.734 1 98.19 105 ILE A C 1
ATOM 847 O O . ILE A 1 105 ? -3.895 -12.773 -14.891 1 98.19 105 ILE A O 1
ATOM 851 N N . GLU A 1 106 ? -6.074 -12.68 -15.508 1 97.5 106 GLU A N 1
ATOM 852 C CA . GLU A 1 106 ? -6.598 -12.367 -14.188 1 97.5 106 GLU A CA 1
ATOM 853 C C . GLU A 1 106 ? -7.281 -13.586 -13.562 1 97.5 106 GLU A C 1
ATOM 855 O O . GLU A 1 106 ? -8.188 -14.164 -14.164 1 97.5 106 GLU A O 1
ATOM 860 N N . LEU A 1 107 ? -6.785 -13.984 -12.453 1 98.06 107 LEU A N 1
ATOM 861 C CA . LEU A 1 107 ? -7.469 -15.008 -11.68 1 98.06 107 LEU A CA 1
ATOM 862 C C . LEU A 1 107 ? -8.297 -14.383 -10.555 1 98.06 107 LEU A C 1
ATOM 864 O O . LEU A 1 107 ? -7.762 -14.055 -9.5 1 98.06 107 LEU A O 1
ATOM 868 N N . LYS A 1 108 ? -9.57 -14.305 -10.766 1 97.56 108 LYS A N 1
ATOM 869 C CA . LYS A 1 108 ? -10.453 -13.734 -9.758 1 97.56 108 LYS A CA 1
ATOM 870 C C . LYS A 1 108 ? -10.461 -14.578 -8.484 1 97.56 108 LYS A C 1
ATOM 872 O O . LYS A 1 108 ? -10.664 -15.789 -8.547 1 97.56 108 LYS A O 1
ATOM 877 N N . VAL A 1 109 ? -10.242 -13.883 -7.43 1 97.88 109 VAL A N 1
ATOM 878 C CA . VAL A 1 109 ? -10.148 -14.594 -6.16 1 97.88 109 VAL A CA 1
ATOM 879 C C . VAL A 1 109 ? -11.461 -14.445 -5.391 1 97.88 109 VAL A C 1
ATOM 881 O O . VAL A 1 109 ? -11.93 -15.398 -4.754 1 97.88 109 VAL A O 1
ATOM 884 N N . GLY A 1 110 ? -12.008 -13.297 -5.379 1 97.5 110 GLY A N 1
ATOM 885 C CA . GLY A 1 110 ? -13.242 -13.016 -4.656 1 97.5 110 GLY A CA 1
ATOM 886 C C . GLY A 1 110 ? -13.586 -11.539 -4.609 1 97.5 110 GLY A C 1
ATOM 887 O O . GLY A 1 110 ? -13 -10.734 -5.34 1 97.5 110 GLY A O 1
ATOM 888 N N . GLU A 1 111 ? -14.609 -11.32 -3.809 1 97.25 111 GLU A N 1
ATOM 889 C CA . GLU A 1 111 ? -15.102 -9.953 -3.639 1 97.25 111 GLU A CA 1
ATOM 890 C C . GLU A 1 111 ? -15.156 -9.562 -2.164 1 97.25 111 GLU A C 1
ATOM 892 O O . GLU A 1 111 ? -15.195 -10.43 -1.289 1 97.25 111 GLU A O 1
ATOM 897 N N . PHE A 1 112 ? -15.07 -8.203 -1.93 1 95.75 112 PHE A N 1
ATOM 898 C CA . PHE A 1 112 ? -15.219 -7.691 -0.573 1 95.75 112 PHE A CA 1
ATOM 899 C C . PHE A 1 112 ? -15.844 -6.305 -0.584 1 95.75 112 PHE A C 1
ATOM 901 O O . PHE A 1 112 ? -15.766 -5.59 -1.588 1 95.75 112 PHE A O 1
ATOM 908 N N . LYS A 1 113 ? -16.453 -5.992 0.534 1 93 113 LYS A N 1
ATOM 909 C CA . LYS A 1 113 ? -17.078 -4.68 0.678 1 93 113 LYS A CA 1
ATOM 910 C C . LYS A 1 113 ? -16.344 -3.828 1.706 1 93 113 LYS A C 1
ATOM 912 O O . LYS A 1 113 ? -15.977 -4.312 2.779 1 93 113 LYS A O 1
ATOM 917 N N . THR A 1 114 ? -16.078 -2.631 1.224 1 90.38 114 THR A N 1
ATOM 918 C CA . THR A 1 114 ? -15.516 -1.684 2.178 1 90.38 114 THR A CA 1
ATOM 919 C C . THR A 1 114 ? -16.625 -0.995 2.973 1 90.38 114 THR A C 1
ATOM 921 O O . THR A 1 114 ? -17.703 -0.754 2.449 1 90.38 114 THR A O 1
ATOM 924 N N . THR A 1 115 ? -16.297 -0.698 4.254 1 84.12 115 THR A N 1
ATOM 925 C CA . THR A 1 115 ? -17.297 -0.069 5.117 1 84.12 115 THR A CA 1
ATOM 926 C C . THR A 1 115 ? -16.891 1.364 5.453 1 84.12 115 THR A C 1
ATOM 928 O O . THR A 1 115 ? -15.766 1.778 5.172 1 84.12 115 THR A O 1
ATOM 931 N N . ARG A 1 116 ? -17.938 2.154 5.938 1 73.12 116 ARG A N 1
ATOM 932 C CA . ARG A 1 116 ? -17.75 3.549 6.32 1 73.12 116 ARG A CA 1
ATOM 933 C C . ARG A 1 116 ? -16.891 3.65 7.582 1 73.12 116 ARG A C 1
ATOM 935 O O . ARG A 1 116 ? -16.266 4.688 7.836 1 73.12 116 ARG A O 1
ATOM 942 N N . GLU A 1 117 ? -17.016 2.566 8.344 1 61.12 117 GLU A N 1
ATOM 943 C CA . GLU A 1 117 ? -16.5 2.68 9.703 1 61.12 117 GLU A CA 1
ATOM 944 C C . GLU A 1 117 ? -15.078 3.256 9.711 1 61.12 117 GLU A C 1
ATOM 946 O O . GLU A 1 117 ? -14.219 2.82 8.938 1 61.12 117 GLU A O 1
ATOM 951 N N . ALA A 1 118 ? -15.18 4.57 9.977 1 52.12 118 ALA A N 1
ATOM 952 C CA . ALA A 1 118 ? -14 5.391 10.266 1 52.12 118 ALA A CA 1
ATOM 953 C C . ALA A 1 118 ? -13.086 4.703 11.266 1 52.12 118 ALA A C 1
ATOM 955 O O . ALA A 1 118 ? -12.102 5.293 11.727 1 52.12 118 ALA A O 1
ATOM 956 N N . GLY A 1 119 ? -13.484 3.58 11.805 1 48.72 119 GLY A N 1
ATOM 957 C CA . GLY A 1 119 ? -12.695 3.188 12.961 1 48.72 119 GLY A CA 1
ATOM 958 C C . GLY A 1 119 ? -11.242 2.918 12.625 1 48.72 119 GLY A C 1
ATOM 959 O O . GLY A 1 119 ? -10.859 2.902 11.453 1 48.72 119 GLY A O 1
ATOM 960 N N . SER A 1 120 ? -10.398 3.09 13.68 1 51.5 120 SER A N 1
ATOM 961 C CA . SER A 1 120 ? -8.953 3.061 13.906 1 51.5 120 SER A CA 1
ATOM 962 C C . SER A 1 120 ? -8.32 1.818 13.289 1 51.5 120 SER A C 1
ATOM 964 O O . SER A 1 120 ? -7.098 1.711 13.219 1 51.5 120 SER A O 1
ATOM 966 N N . ASN A 1 121 ? -9.211 0.864 12.914 1 56.12 121 ASN A N 1
ATOM 967 C CA . ASN A 1 121 ? -8.445 -0.352 12.664 1 56.12 121 ASN A CA 1
ATOM 968 C C . ASN A 1 121 ? -8.195 -0.557 11.172 1 56.12 121 ASN A C 1
ATOM 970 O O . ASN A 1 121 ? -9.133 -0.535 10.367 1 56.12 121 ASN A O 1
ATOM 974 N N . ARG A 1 122 ? -6.973 -0.407 10.844 1 63.75 122 ARG A N 1
ATOM 975 C CA . ARG A 1 122 ? -6.535 -0.852 9.523 1 63.75 122 ARG A CA 1
ATOM 976 C C . ARG A 1 122 ? -7.094 -2.234 9.203 1 63.75 122 ARG A C 1
ATOM 978 O O . ARG A 1 122 ? -6.848 -3.195 9.93 1 63.75 122 ARG A O 1
ATOM 985 N N . LYS A 1 123 ? -8.18 -2.186 8.336 1 78.75 123 LYS A N 1
ATOM 986 C CA . LYS A 1 123 ? -8.695 -3.484 7.902 1 78.75 123 LYS A CA 1
ATOM 987 C C . LYS A 1 123 ? -7.934 -3.99 6.68 1 78.75 123 LYS A C 1
ATOM 989 O O . LYS A 1 123 ? -7.48 -3.199 5.852 1 78.75 123 LYS A O 1
ATOM 994 N N . GLU A 1 124 ? -7.719 -5.316 6.777 1 90.31 124 GLU A N 1
ATOM 995 C CA . GLU A 1 124 ? -6.977 -5.926 5.676 1 90.31 124 GLU A CA 1
ATOM 996 C C . GLU A 1 124 ? -7.777 -7.051 5.027 1 90.31 124 GLU A C 1
ATOM 998 O O . GLU A 1 124 ? -8.562 -7.73 5.695 1 90.31 124 GLU A O 1
ATOM 1003 N N . VAL A 1 125 ? -7.637 -7.137 3.787 1 95 125 VAL A N 1
ATOM 1004 C CA . VAL A 1 125 ? -8.117 -8.273 3.008 1 95 125 VAL A CA 1
ATOM 1005 C C . VAL A 1 125 ? -6.945 -9.188 2.658 1 95 125 VAL A C 1
ATOM 1007 O O . VAL A 1 125 ? -5.883 -8.719 2.24 1 95 125 VAL A O 1
ATOM 1010 N N . LYS A 1 126 ? -7.148 -10.469 2.902 1 97.44 126 LYS A N 1
ATOM 1011 C CA . LYS A 1 126 ? -6.105 -11.445 2.611 1 97.44 126 LYS A CA 1
ATOM 1012 C C . LYS A 1 126 ? -6.488 -12.32 1.419 1 97.44 126 LYS A C 1
ATOM 1014 O O . LYS A 1 126 ? -7.648 -12.711 1.279 1 97.44 126 LYS A O 1
ATOM 1019 N N . VAL A 1 127 ? -5.5 -12.609 0.588 1 98.19 127 VAL A N 1
ATOM 1020 C CA . VAL A 1 127 ? -5.719 -13.484 -0.559 1 98.19 127 VAL A CA 1
ATOM 1021 C C . VAL A 1 127 ? -4.629 -14.547 -0.615 1 98.19 127 VAL A C 1
ATOM 1023 O O . VAL A 1 127 ? -3.531 -14.352 -0.086 1 98.19 127 VAL A O 1
ATOM 1026 N N . SER A 1 128 ? -4.949 -15.688 -1.248 1 98.69 128 SER A N 1
ATOM 1027 C CA . SER A 1 128 ? -3.949 -16.734 -1.383 1 98.69 128 SER A CA 1
ATOM 1028 C C . SER A 1 128 ? -4.137 -17.516 -2.68 1 98.69 128 SER A C 1
ATOM 1030 O O . SER A 1 128 ? -5.242 -17.578 -3.225 1 98.69 128 SER A O 1
ATOM 1032 N N . LEU A 1 129 ? -3.123 -18.016 -3.219 1 98.69 129 LEU A N 1
ATOM 1033 C CA . LEU A 1 129 ? -3.002 -18.969 -4.32 1 98.69 129 LEU A CA 1
ATOM 1034 C C . LEU A 1 129 ? -2.139 -20.156 -3.916 1 98.69 129 LEU A C 1
ATOM 1036 O O . LEU A 1 129 ? -0.933 -20.016 -3.707 1 98.69 129 LEU A O 1
ATOM 1040 N N . LEU A 1 130 ? -2.801 -21.375 -3.852 1 98.56 130 LEU A N 1
ATOM 1041 C CA . LEU A 1 130 ? -2.115 -22.531 -3.275 1 98.56 130 LEU A CA 1
ATOM 1042 C C . LEU A 1 130 ? -2.254 -23.75 -4.18 1 98.56 130 LEU A C 1
ATOM 1044 O O . LEU A 1 130 ? -3.305 -23.969 -4.785 1 98.56 130 LEU A O 1
ATOM 1048 N N . GLU A 1 131 ? -1.238 -24.5 -4.285 1 97.25 131 GLU A N 1
ATOM 1049 C CA . GLU A 1 131 ? -1.271 -25.844 -4.844 1 97.25 131 GLU A CA 1
ATOM 1050 C C . GLU A 1 131 ? -0.179 -26.719 -4.238 1 97.25 131 GLU A C 1
ATOM 1052 O O . GLU A 1 131 ? 0.995 -26.594 -4.59 1 97.25 131 GLU A O 1
ATOM 1057 N N . TRP A 1 132 ? -0.615 -27.562 -3.32 1 92.06 132 TRP A N 1
ATOM 1058 C CA . TRP A 1 132 ? 0.383 -28.453 -2.727 1 92.06 132 TRP A CA 1
ATOM 1059 C C . TRP A 1 132 ? -0.176 -29.859 -2.541 1 92.06 132 TRP A C 1
ATOM 1061 O O . TRP A 1 132 ? 0.52 -30.75 -2.051 1 92.06 132 TRP A O 1
ATOM 1071 N N . ASP A 1 133 ? -1.341 -30.016 -3.01 1 91.62 133 ASP A N 1
ATOM 1072 C CA . ASP A 1 133 ? -2.014 -31.297 -2.838 1 91.62 133 ASP A CA 1
ATOM 1073 C C . ASP A 1 133 ? -1.438 -32.344 -3.783 1 91.62 133 ASP A C 1
ATOM 1075 O O . ASP A 1 133 ? -1.271 -33.5 -3.4 1 91.62 133 ASP A O 1
ATOM 1079 N N . SER A 1 134 ? -1.107 -32 -5.004 1 91.31 134 SER A N 1
ATOM 1080 C CA . SER A 1 134 ? -0.685 -32.938 -6.035 1 91.31 134 SER A CA 1
ATOM 1081 C C . SER A 1 134 ? 0.736 -33.438 -5.781 1 91.31 134 SER A C 1
ATOM 1083 O O . SER A 1 134 ? 1.141 -34.469 -6.312 1 91.31 134 SER A O 1
ATOM 1085 N N . LYS A 1 135 ? 1.536 -32.75 -5.113 1 91.88 135 LYS A N 1
ATOM 1086 C CA . LYS A 1 135 ? 2.939 -33.062 -4.852 1 91.88 135 LYS A CA 1
ATOM 1087 C C . LYS A 1 135 ? 3.74 -33.125 -6.148 1 91.88 135 LYS A C 1
ATOM 1089 O O . LYS A 1 135 ? 4.883 -33.594 -6.156 1 91.88 135 LYS A O 1
ATOM 1094 N N . ALA A 1 136 ? 3.111 -32.75 -7.246 1 94.75 136 ALA A N 1
ATOM 1095 C CA . ALA A 1 136 ? 3.805 -32.688 -8.531 1 94.75 136 ALA A CA 1
ATOM 1096 C C . ALA A 1 136 ? 4.684 -31.453 -8.641 1 94.75 136 ALA A C 1
ATOM 1098 O O . ALA A 1 136 ? 4.305 -30.375 -8.172 1 94.75 136 ALA A O 1
ATOM 1099 N N . TRP A 1 137 ? 5.754 -31.719 -9.312 1 96.56 137 TRP A N 1
ATOM 1100 C CA . TRP A 1 137 ? 6.594 -30.562 -9.617 1 96.56 137 TRP A CA 1
ATOM 1101 C C . TRP A 1 137 ? 5.926 -29.656 -10.633 1 96.56 137 TRP A C 1
ATOM 1103 O O . TRP A 1 137 ? 5.23 -30.125 -11.539 1 96.56 137 TRP A O 1
ATOM 1113 N N . LYS A 1 138 ? 6.105 -28.359 -10.508 1 97.44 138 LYS A N 1
ATOM 1114 C CA . LYS A 1 138 ? 5.484 -27.391 -11.398 1 97.44 138 LYS A CA 1
ATOM 1115 C C . LYS A 1 138 ? 6.461 -26.281 -11.766 1 97.44 138 LYS A C 1
ATOM 1117 O O . LYS A 1 138 ? 7.32 -25.906 -10.961 1 97.44 138 LYS A O 1
ATOM 1122 N N . LYS A 1 139 ? 6.25 -25.781 -12.969 1 97.81 139 LYS A N 1
ATOM 1123 C CA . LYS A 1 139 ? 7.125 -24.766 -13.555 1 97.81 139 LYS A CA 1
ATOM 1124 C C . LYS A 1 139 ? 6.34 -23.828 -14.461 1 97.81 139 LYS A C 1
ATOM 1126 O O . LYS A 1 139 ? 5.328 -24.219 -15.047 1 97.81 139 LYS A O 1
ATOM 1131 N N . GLY A 1 140 ? 6.824 -22.547 -14.406 1 98.44 140 GLY A N 1
ATOM 1132 C CA . GLY A 1 140 ? 6.406 -21.703 -15.516 1 98.44 140 GLY A CA 1
ATOM 1133 C C . GLY A 1 140 ? 5.371 -20.656 -15.125 1 98.44 140 GLY A C 1
ATOM 1134 O O . GLY A 1 140 ? 4.98 -19.828 -15.938 1 98.44 140 GLY A O 1
ATOM 1135 N N . LEU A 1 141 ? 4.93 -20.641 -13.898 1 98.56 141 LEU A N 1
ATOM 1136 C CA . LEU A 1 141 ? 4.039 -19.594 -13.422 1 98.56 141 LEU A CA 1
ATOM 1137 C C . LEU A 1 141 ? 4.809 -18.297 -13.203 1 98.56 141 LEU A C 1
ATOM 1139 O O . LEU A 1 141 ? 5.887 -18.297 -12.609 1 98.56 141 LEU A O 1
ATOM 1143 N N . VAL A 1 142 ? 4.27 -17.203 -13.711 1 98.62 142 VAL A N 1
ATOM 1144 C CA . VAL A 1 142 ? 4.805 -15.867 -13.438 1 98.62 142 VAL A CA 1
ATOM 1145 C C . VAL A 1 142 ? 3.764 -15.039 -12.688 1 98.62 142 VAL A C 1
ATOM 1147 O O . VAL A 1 142 ? 2.607 -14.953 -13.109 1 98.62 142 VAL A O 1
ATOM 1150 N N . VAL A 1 143 ? 4.191 -14.508 -11.555 1 98.31 143 VAL A N 1
ATOM 1151 C CA . VAL A 1 143 ? 3.301 -13.727 -10.703 1 98.31 143 VAL A CA 1
ATOM 1152 C C . VAL A 1 143 ? 3.658 -12.242 -10.797 1 98.31 143 VAL A C 1
ATOM 1154 O O . VAL A 1 143 ? 4.801 -11.859 -10.531 1 98.31 143 VAL A O 1
ATOM 1157 N N . LYS A 1 144 ? 2.66 -11.492 -11.133 1 97 144 LYS A N 1
ATOM 1158 C CA . LYS A 1 144 ? 2.902 -10.07 -11.328 1 97 144 LYS A CA 1
ATOM 1159 C C . LYS A 1 144 ? 2.379 -9.25 -10.156 1 97 144 LYS A C 1
ATOM 1161 O O . LYS A 1 144 ? 3.086 -8.391 -9.625 1 97 144 LYS A O 1
ATOM 1166 N N . SER A 1 145 ? 1.118 -9.453 -9.758 1 95.75 145 SER A N 1
ATOM 1167 C CA . SER A 1 145 ? 0.517 -8.555 -8.773 1 95.75 145 SER A CA 1
ATOM 1168 C C . SER A 1 145 ? -0.872 -9.039 -8.359 1 95.75 145 SER A C 1
ATOM 1170 O O . SER A 1 145 ? -1.359 -10.047 -8.875 1 95.75 145 SER A O 1
ATOM 1172 N N . ILE A 1 146 ? -1.422 -8.383 -7.371 1 96.25 146 ILE A N 1
ATOM 1173 C CA . ILE A 1 146 ? -2.85 -8.43 -7.074 1 96.25 146 ILE A CA 1
ATOM 1174 C C . ILE A 1 146 ? -3.52 -7.141 -7.539 1 96.25 146 ILE A C 1
ATOM 1176 O O . ILE A 1 146 ? -3.033 -6.043 -7.254 1 96.25 146 ILE A O 1
ATOM 1180 N N . ARG A 1 147 ? -4.648 -7.34 -8.25 1 94.25 147 ARG A N 1
ATOM 1181 C CA . ARG A 1 147 ? -5.445 -6.203 -8.695 1 94.25 147 ARG A CA 1
ATOM 1182 C C . ARG A 1 147 ? -6.766 -6.129 -7.941 1 94.25 147 ARG A C 1
ATOM 1184 O O . ARG A 1 147 ? -7.41 -7.156 -7.703 1 94.25 147 ARG A O 1
ATOM 1191 N N . VAL A 1 148 ? -7.098 -4.887 -7.539 1 93.44 148 VAL A N 1
ATOM 1192 C CA . VAL A 1 148 ? -8.383 -4.617 -6.898 1 93.44 148 VAL A CA 1
ATOM 1193 C C . VAL A 1 148 ? -9.141 -3.553 -7.691 1 93.44 148 VAL A C 1
ATOM 1195 O O . VAL A 1 148 ? -8.578 -2.514 -8.047 1 93.44 148 VAL A O 1
ATOM 1198 N N . ARG A 1 149 ? -10.383 -3.816 -7.977 1 92.88 149 ARG A N 1
ATOM 1199 C CA . ARG A 1 149 ? -11.188 -2.84 -8.703 1 92.88 149 ARG A CA 1
ATOM 1200 C C . ARG A 1 149 ? -12.641 -2.867 -8.227 1 92.88 149 ARG A C 1
ATOM 1202 O O . ARG A 1 149 ? -13.133 -3.91 -7.797 1 92.88 149 ARG A O 1
ATOM 1209 N N . PRO A 1 150 ? -13.281 -1.669 -8.305 1 92.19 150 PRO A N 1
ATOM 1210 C CA . PRO A 1 150 ? -14.711 -1.687 -7.965 1 92.19 150 PRO A CA 1
ATOM 1211 C C . PRO A 1 150 ? -15.516 -2.619 -8.867 1 92.19 150 PRO A C 1
ATOM 1213 O O . PRO A 1 150 ? -15.258 -2.705 -10.07 1 92.19 150 PRO A O 1
ATOM 1216 N N . LYS A 1 151 ? -16.375 -3.293 -8.102 1 91.06 151 LYS A N 1
ATOM 1217 C CA . LYS A 1 151 ? -17.266 -4.152 -8.875 1 91.06 151 LYS A CA 1
ATOM 1218 C C . LYS A 1 151 ? -18.312 -3.328 -9.625 1 91.06 151 LYS A C 1
ATOM 1220 O O . LYS A 1 151 ? -18.922 -2.416 -9.062 1 91.06 151 LYS A O 1
ATOM 1225 N N . LYS A 1 152 ? -18.375 -3.334 -10.992 1 76.19 152 LYS A N 1
ATOM 1226 C CA . LYS A 1 152 ? -19.391 -2.664 -11.805 1 76.19 152 LYS A CA 1
ATOM 1227 C C . LYS A 1 152 ? -20.766 -3.258 -11.555 1 76.19 152 LYS A C 1
ATOM 1229 O O . LYS A 1 152 ? -20.891 -4.441 -11.227 1 76.19 152 LYS A O 1
ATOM 1234 N N . MET B 1 1 ? 1.013 4.441 -2.895 1 64.75 1 MET B N 1
ATOM 1235 C CA . MET B 1 1 ? 0.352 5.641 -2.381 1 64.75 1 MET B CA 1
ATOM 1236 C C . MET B 1 1 ? -0.237 5.383 -0.998 1 64.75 1 MET B C 1
ATOM 1238 O O . MET B 1 1 ? -0.657 4.266 -0.693 1 64.75 1 MET B O 1
ATOM 1242 N N . LEU B 1 2 ? 0.109 6.328 -0.149 1 85.19 2 LEU B N 1
ATOM 1243 C CA . LEU B 1 2 ? -0.452 6.258 1.196 1 85.19 2 LEU B CA 1
ATOM 1244 C C . LEU B 1 2 ? -1.509 7.336 1.403 1 85.19 2 LEU B C 1
ATOM 1246 O O . LEU B 1 2 ? -1.233 8.523 1.218 1 85.19 2 LEU B O 1
ATOM 1250 N N . CYS B 1 3 ? -2.764 6.871 1.662 1 91.12 3 CYS B N 1
ATOM 1251 C CA . CYS B 1 3 ? -3.82 7.824 1.976 1 91.12 3 CYS B CA 1
ATOM 1252 C C . CYS B 1 3 ? -3.832 8.156 3.463 1 91.12 3 CYS B C 1
ATOM 1254 O O . CYS B 1 3 ? -3.074 7.57 4.238 1 91.12 3 CYS B O 1
ATOM 1256 N N . ALA B 1 4 ? -4.629 9.086 3.82 1 93.94 4 ALA B N 1
ATOM 1257 C CA . ALA B 1 4 ? -4.645 9.578 5.195 1 93.94 4 ALA B CA 1
ATOM 1258 C C . ALA B 1 4 ? -4.988 8.461 6.176 1 93.94 4 ALA B C 1
ATOM 1260 O O . ALA B 1 4 ? -4.41 8.375 7.262 1 93.94 4 ALA B O 1
ATOM 1261 N N . ARG B 1 5 ? -5.855 7.617 5.754 1 90.69 5 ARG B N 1
ATOM 1262 C CA . ARG B 1 5 ? -6.301 6.551 6.645 1 90.69 5 ARG B CA 1
ATOM 1263 C C . ARG B 1 5 ? -5.18 5.551 6.91 1 90.69 5 ARG B C 1
ATOM 1265 O O . ARG B 1 5 ? -5.23 4.793 7.883 1 90.69 5 ARG B O 1
ATOM 1272 N N . SER B 1 6 ? -4.207 5.535 6.035 1 89.94 6 SER B N 1
ATOM 1273 C CA . SER B 1 6 ? -3.072 4.637 6.211 1 89.94 6 SER B CA 1
ATOM 1274 C C . SER B 1 6 ? -1.996 5.27 7.086 1 89.94 6 SER B C 1
ATOM 1276 O O . SER B 1 6 ? -1.011 4.617 7.438 1 89.94 6 SER B O 1
ATOM 1278 N N . LEU B 1 7 ? -2.189 6.465 7.477 1 94.69 7 LEU B N 1
ATOM 1279 C CA . LEU B 1 7 ? -1.229 7.172 8.312 1 94.69 7 LEU B CA 1
ATOM 1280 C C . LEU B 1 7 ? -1.559 6.988 9.789 1 94.69 7 LEU B C 1
ATOM 1282 O O . LEU B 1 7 ? -2.713 6.742 10.148 1 94.69 7 LEU B O 1
ATOM 1286 N N . LYS B 1 8 ? -0.504 7.074 10.602 1 95.38 8 LYS B N 1
ATOM 1287 C CA . LYS B 1 8 ? -0.685 7.121 12.055 1 95.38 8 LYS B CA 1
ATOM 1288 C C . LYS B 1 8 ? -0.796 8.555 12.547 1 95.38 8 LYS B C 1
ATOM 1290 O O . LYS B 1 8 ? 0.217 9.219 12.789 1 95.38 8 LYS B O 1
ATOM 1295 N N . ILE B 1 9 ? -2.012 8.945 12.727 1 96.75 9 ILE B N 1
ATOM 1296 C CA . ILE B 1 9 ? -2.293 10.289 13.227 1 96.75 9 ILE B CA 1
ATOM 1297 C C . ILE B 1 9 ? -2.705 10.219 14.695 1 96.75 9 ILE B C 1
ATOM 1299 O O . ILE B 1 9 ? -3.713 9.586 15.031 1 96.75 9 ILE B O 1
ATOM 1303 N N . THR B 1 10 ? -1.924 10.82 15.523 1 97.12 10 THR B N 1
ATOM 1304 C CA . THR B 1 10 ? -2.211 10.789 16.953 1 97.12 10 THR B CA 1
ATOM 1305 C C . THR B 1 10 ? -3.592 11.375 17.234 1 97.12 10 THR B C 1
ATOM 1307 O O . THR B 1 10 ? -3.934 12.445 16.734 1 97.12 10 THR B O 1
ATOM 1310 N N . TRP B 1 11 ? -4.52 10.633 17.938 1 95.75 11 TRP B N 1
ATOM 1311 C CA . TRP B 1 11 ? -5.867 10.992 18.359 1 95.75 11 TRP B CA 1
ATOM 1312 C C . TRP B 1 11 ? -6.797 11.133 17.156 1 95.75 11 TRP B C 1
ATOM 1314 O O . TRP B 1 11 ? -7.797 11.852 17.219 1 95.75 11 TRP B O 1
ATOM 1324 N N . SER B 1 12 ? -6.492 10.508 16.078 1 93.44 12 SER B N 1
ATOM 1325 C CA . SER B 1 12 ? -7.223 10.727 14.828 1 93.44 12 SER B CA 1
ATOM 1326 C C . SER B 1 12 ? -8.672 10.258 14.945 1 93.44 12 SER B C 1
ATOM 1328 O O . SER B 1 12 ? -9.555 10.766 14.258 1 93.44 12 SER B O 1
ATOM 1330 N N . GLU B 1 13 ? -8.922 9.258 15.852 1 91.44 13 GLU B N 1
ATOM 1331 C CA . GLU B 1 13 ? -10.266 8.703 15.945 1 91.44 13 GLU B CA 1
ATOM 1332 C C . GLU B 1 13 ? -11.125 9.484 16.938 1 91.44 13 GLU B C 1
ATOM 1334 O O . GLU B 1 13 ? -12.32 9.219 17.078 1 91.44 13 GLU B O 1
ATOM 1339 N N . ASP B 1 14 ? -10.531 10.383 17.656 1 95.19 14 ASP B N 1
ATOM 1340 C CA . ASP B 1 14 ? -11.258 11.25 18.594 1 95.19 14 ASP B CA 1
AT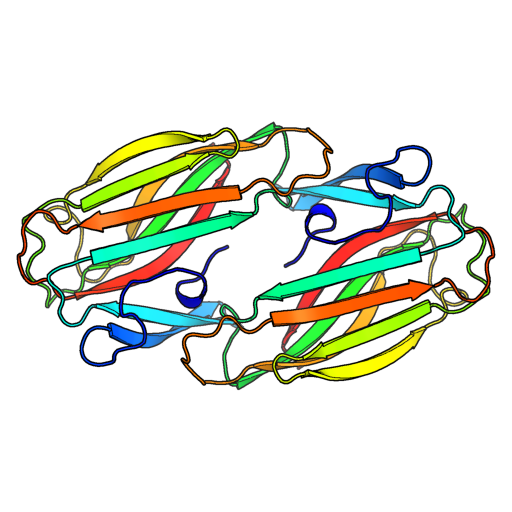OM 1341 C C . ASP B 1 14 ? -11.875 12.438 17.859 1 95.19 14 ASP B C 1
ATOM 1343 O O . ASP B 1 14 ? -11.156 13.328 17.391 1 95.19 14 ASP B O 1
ATOM 1347 N N . PRO B 1 15 ? -13.211 12.516 17.781 1 94.75 15 PRO B N 1
ATOM 1348 C CA . PRO B 1 15 ? -13.883 13.562 17.016 1 94.75 15 PRO B CA 1
ATOM 1349 C C . PRO B 1 15 ? -13.727 14.953 17.625 1 94.75 15 PRO B C 1
ATOM 1351 O O . PRO B 1 15 ? -14.078 15.953 17 1 94.75 15 PRO B O 1
ATOM 1354 N N . ARG B 1 16 ? -13.203 15.023 18.828 1 96.56 16 ARG B N 1
ATOM 1355 C CA . ARG B 1 16 ? -12.906 16.312 19.438 1 96.56 16 ARG B CA 1
ATOM 1356 C C . ARG B 1 16 ? -11.711 16.969 18.766 1 96.56 16 ARG B C 1
ATOM 1358 O O . ARG B 1 16 ? -11.57 18.203 18.797 1 96.56 16 ARG B O 1
ATOM 1365 N N . TYR B 1 17 ? -10.867 16.094 18.094 1 97.69 17 TYR B N 1
ATOM 1366 C CA . TYR B 1 17 ? -9.578 16.625 17.656 1 97.69 17 TYR B CA 1
ATOM 1367 C C . TYR B 1 17 ? -9.445 16.562 16.141 1 97.69 17 TYR B C 1
ATOM 1369 O O . TYR B 1 17 ? -8.719 17.359 15.539 1 97.69 17 TYR B O 1
ATOM 1377 N N . TRP B 1 18 ? -10.125 15.508 15.57 1 97.38 18 TRP B N 1
ATOM 1378 C CA . TRP B 1 18 ? -10.047 15.344 14.117 1 97.38 18 TRP B CA 1
ATOM 1379 C C . TRP B 1 18 ? -11.422 15.055 13.531 1 97.38 18 TRP B C 1
ATOM 1381 O O . TRP B 1 18 ? -12.266 14.445 14.18 1 97.38 18 TRP B O 1
ATOM 1391 N N . LYS B 1 19 ? -11.586 15.484 12.367 1 96.69 19 LYS B N 1
ATOM 1392 C CA . LYS B 1 19 ? -12.766 15.133 11.578 1 96.69 19 LYS B CA 1
ATOM 1393 C C . LYS B 1 19 ? -12.375 14.492 10.258 1 96.69 19 LYS B C 1
ATOM 1395 O O . LYS B 1 19 ? -11.516 15.016 9.539 1 96.69 19 LYS B O 1
ATOM 1400 N N . TRP B 1 20 ? -12.992 13.398 10.008 1 94.38 20 TRP B N 1
ATOM 1401 C CA . TRP B 1 20 ? -12.766 12.703 8.742 1 94.38 20 TRP B CA 1
ATOM 1402 C C . TRP B 1 20 ? -13.883 13 7.75 1 94.38 20 TRP B C 1
ATOM 1404 O O . TRP B 1 20 ? -15.062 12.992 8.109 1 94.38 20 TRP B O 1
ATOM 1414 N N . PHE B 1 21 ? -13.539 13.297 6.523 1 93.5 21 PHE B N 1
ATOM 1415 C CA . PHE B 1 21 ? -14.57 13.5 5.516 1 93.5 21 PHE B CA 1
ATOM 1416 C C . PHE B 1 21 ? -14.133 12.953 4.164 1 93.5 21 PHE B C 1
ATOM 1418 O O . PHE B 1 21 ? -12.93 12.82 3.906 1 93.5 21 PHE B O 1
ATOM 1425 N N . PRO B 1 22 ? -15.109 12.664 3.32 1 92.12 22 PRO B N 1
ATOM 1426 C CA . PRO B 1 22 ? -14.805 12.086 2.008 1 92.12 22 PRO B CA 1
ATOM 1427 C C . PRO B 1 22 ? -14.289 13.125 1.015 1 92.12 22 PRO B C 1
ATOM 1429 O O . PRO B 1 22 ? -14.695 14.289 1.068 1 92.12 22 PRO B O 1
ATOM 1432 N N . LEU B 1 23 ? -13.406 12.656 0.19 1 93.44 23 LEU B N 1
ATOM 1433 C CA . LEU B 1 23 ? -12.859 13.438 -0.912 1 93.44 23 LEU B CA 1
ATOM 1434 C C . LEU B 1 23 ? -12.789 12.609 -2.188 1 93.44 23 LEU B C 1
ATOM 1436 O O . LEU B 1 23 ? -12.305 11.477 -2.172 1 93.44 23 LEU B O 1
ATOM 1440 N N . GLN B 1 24 ? -13.336 13.203 -3.25 1 91.88 24 GLN B N 1
ATOM 1441 C CA . GLN B 1 24 ? -13.203 12.555 -4.547 1 91.88 24 GLN B CA 1
ATOM 1442 C C . GLN B 1 24 ? -11.781 12.664 -5.078 1 91.88 24 GLN B C 1
ATOM 1444 O O . GLN B 1 24 ? -11.32 13.758 -5.414 1 91.88 24 GLN B O 1
ATOM 1449 N N . GLU B 1 25 ? -11.055 11.555 -5.156 1 87.06 25 GLU B N 1
ATOM 1450 C CA . GLU B 1 25 ? -9.664 11.562 -5.598 1 87.06 25 GLU B CA 1
ATOM 1451 C C . GLU B 1 25 ? -9.562 11.391 -7.109 1 87.06 25 GLU B C 1
ATOM 1453 O O . GLU B 1 25 ? -8.828 12.117 -7.781 1 87.06 25 GLU B O 1
ATOM 1458 N N . THR B 1 26 ? -10.164 10.367 -7.645 1 84.5 26 THR B N 1
ATOM 1459 C CA . THR B 1 26 ? -10.359 10.156 -9.07 1 84.5 26 THR B CA 1
ATOM 1460 C C . THR B 1 26 ? -11.828 9.891 -9.383 1 84.5 26 THR B C 1
ATOM 1462 O O . THR B 1 26 ? -12.672 9.906 -8.492 1 84.5 26 THR B O 1
ATOM 1465 N N . SER B 1 27 ? -12.148 9.734 -10.625 1 82.88 27 SER B N 1
ATOM 1466 C CA . SER B 1 27 ? -13.523 9.508 -11.039 1 82.88 27 SER B CA 1
ATOM 1467 C C . SER B 1 27 ? -14.117 8.289 -10.336 1 82.88 27 SER B C 1
ATOM 1469 O O . SER B 1 27 ? -15.312 8.258 -10.031 1 82.88 27 SER B O 1
ATOM 1471 N N . ASN B 1 28 ? -13.258 7.332 -9.922 1 79.81 28 ASN B N 1
ATOM 1472 C CA . ASN B 1 28 ? -13.805 6.094 -9.383 1 79.81 28 ASN B CA 1
ATOM 1473 C C . ASN B 1 28 ? -13.281 5.816 -7.977 1 79.81 28 ASN B C 1
ATOM 1475 O O . ASN B 1 28 ? -13.445 4.715 -7.453 1 79.81 28 ASN B O 1
ATOM 1479 N N . ILE B 1 29 ? -12.586 6.832 -7.516 1 81.12 29 ILE B N 1
ATOM 1480 C CA . ILE B 1 29 ? -11.977 6.594 -6.211 1 81.12 29 ILE B CA 1
ATOM 1481 C C . ILE B 1 29 ? -12.328 7.742 -5.266 1 81.12 29 ILE B C 1
ATOM 1483 O O . ILE B 1 29 ? -12.109 8.914 -5.59 1 81.12 29 ILE B O 1
ATOM 1487 N N . ARG B 1 30 ? -12.93 7.371 -4.172 1 88.88 30 ARG B N 1
ATOM 1488 C CA . ARG B 1 30 ? -13.164 8.297 -3.066 1 88.88 30 ARG B CA 1
ATOM 1489 C C . ARG B 1 30 ? -12.352 7.902 -1.839 1 88.88 30 ARG B C 1
ATOM 1491 O O . ARG B 1 30 ? -12.344 6.734 -1.441 1 88.88 30 ARG B O 1
ATOM 1498 N N . ILE B 1 31 ? -11.664 8.883 -1.313 1 89.75 31 ILE B N 1
ATOM 1499 C CA . ILE B 1 31 ? -10.883 8.625 -0.11 1 89.75 31 ILE B CA 1
ATOM 1500 C C . ILE B 1 31 ? -11.398 9.5 1.035 1 89.75 31 ILE B C 1
ATOM 1502 O O . ILE B 1 31 ? -12.266 10.352 0.833 1 89.75 31 ILE B O 1
ATOM 1506 N N . ARG B 1 32 ? -10.898 9.141 2.195 1 91.31 32 ARG B N 1
ATOM 1507 C CA . ARG B 1 32 ? -11.172 10.008 3.338 1 91.31 32 ARG B CA 1
ATOM 1508 C C . ARG B 1 32 ? -9.945 10.836 3.695 1 91.31 32 ARG B C 1
ATOM 1510 O O . ARG B 1 32 ? -8.812 10.344 3.654 1 91.31 32 ARG B O 1
ATOM 1517 N N . VAL B 1 33 ? -10.242 12.07 4.027 1 95.75 33 VAL B N 1
ATOM 1518 C CA . VAL B 1 33 ? -9.172 12.961 4.477 1 95.75 33 VAL B CA 1
ATOM 1519 C C . VAL B 1 33 ? -9.43 13.383 5.922 1 95.75 33 VAL B C 1
ATOM 1521 O O . VAL B 1 33 ? -10.562 13.359 6.395 1 95.75 33 VAL B O 1
ATOM 1524 N N . ALA B 1 34 ? -8.352 13.781 6.605 1 96.56 34 ALA B N 1
ATOM 1525 C CA . ALA B 1 34 ? -8.438 14.148 8.016 1 96.56 34 ALA B CA 1
ATOM 1526 C C . ALA B 1 34 ? -8.266 15.648 8.203 1 96.56 34 ALA B C 1
ATOM 1528 O O . ALA B 1 34 ? -7.277 16.234 7.742 1 96.56 34 ALA B O 1
ATOM 1529 N N . ALA B 1 35 ? -9.188 16.219 8.852 1 98.19 35 ALA B N 1
ATOM 1530 C CA . ALA B 1 35 ? -9.109 17.656 9.164 1 98.19 35 ALA B CA 1
ATOM 1531 C C . ALA B 1 35 ? -8.867 17.875 10.648 1 98.19 35 ALA B C 1
ATOM 1533 O O . ALA B 1 35 ? -9.633 17.375 11.492 1 98.19 35 ALA B O 1
ATOM 1534 N N . LEU B 1 36 ? -7.867 18.609 10.852 1 98.56 36 LEU B N 1
ATOM 1535 C CA . LEU B 1 36 ? -7.52 18.938 12.234 1 98.56 36 LEU B CA 1
ATOM 1536 C C . LEU B 1 36 ? -8.492 19.953 12.82 1 98.56 36 LEU B C 1
ATOM 1538 O O . LEU B 1 36 ? -8.648 21.047 12.273 1 98.56 36 LEU B O 1
ATOM 1542 N N . LEU B 1 37 ? -9.086 19.641 13.945 1 97.88 37 LEU B N 1
ATOM 1543 C CA . LEU B 1 37 ? -10.008 20.547 14.617 1 97.88 37 LEU B CA 1
ATOM 1544 C C . LEU B 1 37 ? -9.281 21.359 15.688 1 97.88 37 LEU B C 1
ATOM 1546 O O . LEU B 1 37 ? -9.383 22.578 15.719 1 97.88 37 LEU B O 1
ATOM 1550 N N . ASP B 1 38 ? -8.703 20.734 16.578 1 96.25 38 ASP B N 1
ATOM 1551 C CA . ASP B 1 38 ? -8.062 21.453 17.672 1 96.25 38 ASP B CA 1
ATOM 1552 C C . ASP B 1 38 ? -7.129 20.547 18.469 1 96.25 38 ASP B C 1
ATOM 1554 O O . ASP B 1 38 ? -7.586 19.656 19.188 1 96.25 38 ASP B O 1
ATOM 1558 N N . VAL B 1 39 ? -5.793 20.812 18.297 1 96.75 39 VAL B N 1
ATOM 1559 C CA . VAL B 1 39 ? -4.82 20.094 19.109 1 96.75 39 VAL B CA 1
ATOM 1560 C C . VAL B 1 39 ? -3.646 21.016 19.453 1 96.75 39 VAL B C 1
ATOM 1562 O O . VAL B 1 39 ? -3.449 22.031 18.797 1 96.75 39 VAL B O 1
ATOM 1565 N N . CYS B 1 40 ? -2.865 20.672 20.484 1 96.5 40 CYS B N 1
ATOM 1566 C CA . CYS B 1 40 ? -1.61 21.359 20.75 1 96.5 40 CYS B CA 1
ATOM 1567 C C . CYS B 1 40 ? -0.417 20.453 20.5 1 96.5 40 CYS B C 1
ATOM 1569 O O . CYS B 1 40 ? 0.73 20.891 20.531 1 96.5 40 CYS B O 1
ATOM 1571 N N . TRP B 1 41 ? -0.688 19.141 20.281 1 95.88 41 TRP B N 1
ATOM 1572 C CA . TRP B 1 41 ? 0.289 18.109 19.953 1 95.88 41 TRP B CA 1
ATOM 1573 C C . TRP B 1 41 ? -0.014 17.5 18.578 1 95.88 41 TRP B C 1
ATOM 1575 O O . TRP B 1 41 ? -0.963 16.719 18.438 1 95.88 41 TRP B O 1
ATOM 1585 N N . LEU B 1 42 ? 0.812 17.812 17.578 1 98.06 42 LEU B N 1
ATOM 1586 C CA . LEU B 1 42 ? 0.605 17.281 16.25 1 98.06 42 LEU B CA 1
ATOM 1587 C C . LEU B 1 42 ? 1.658 16.219 15.914 1 98.06 42 LEU B C 1
ATOM 1589 O O . LEU B 1 42 ? 2.859 16.5 15.984 1 98.06 42 LEU B O 1
ATOM 1593 N N . GLU B 1 43 ? 1.219 15.055 15.602 1 98.56 43 GLU B N 1
ATOM 1594 C CA . GLU B 1 43 ? 2.096 13.945 15.234 1 98.56 43 GLU B CA 1
ATOM 1595 C C . GLU B 1 43 ? 1.449 13.062 14.172 1 98.56 43 GLU B C 1
ATOM 1597 O O . GLU B 1 43 ? 0.427 12.422 14.43 1 98.56 43 GLU B O 1
ATOM 1602 N N . ILE B 1 44 ? 2.039 13.086 13.023 1 98.31 44 ILE B N 1
ATOM 1603 C CA . ILE B 1 44 ? 1.615 12.25 11.906 1 98.31 44 ILE B CA 1
ATOM 1604 C C . ILE B 1 44 ? 2.799 11.438 11.391 1 98.31 44 ILE B C 1
ATOM 1606 O O . ILE B 1 44 ? 3.869 11.984 11.117 1 98.31 44 ILE B O 1
ATOM 1610 N N . ARG B 1 45 ? 2.566 10.164 11.273 1 98 45 ARG B N 1
ATOM 1611 C CA . ARG B 1 45 ? 3.609 9.273 10.773 1 98 45 ARG B CA 1
ATOM 1612 C C . ARG B 1 45 ? 3.076 8.367 9.672 1 98 45 ARG B C 1
ATOM 1614 O O . ARG B 1 45 ? 1.903 7.988 9.688 1 98 45 ARG B O 1
ATOM 1621 N N . GLY B 1 46 ? 4.008 8.07 8.719 1 96 46 GLY B N 1
ATOM 1622 C CA . GLY B 1 46 ? 3.676 7.148 7.645 1 96 46 GLY B CA 1
ATOM 1623 C C . GLY B 1 46 ? 4.809 6.195 7.305 1 96 46 GLY B C 1
ATOM 1624 O O . GLY B 1 46 ? 5.98 6.551 7.43 1 96 46 GLY B O 1
ATOM 1625 N N . GLY B 1 47 ? 4.445 5.027 6.938 1 92.94 47 GLY B N 1
ATOM 1626 C CA . GLY B 1 47 ? 5.371 4.035 6.426 1 92.94 47 GLY B CA 1
ATOM 1627 C C . GLY B 1 47 ? 5.051 3.596 5.008 1 92.94 47 GLY B C 1
ATOM 1628 O O . GLY B 1 47 ? 3.904 3.26 4.699 1 92.94 47 GLY B O 1
ATOM 1629 N N . LEU B 1 48 ? 6.074 3.6 4.148 1 90.31 48 LEU B N 1
ATOM 1630 C CA . LEU B 1 48 ? 5.895 3.246 2.742 1 90.31 48 LEU B CA 1
ATOM 1631 C C . LEU B 1 48 ? 6.703 2.004 2.387 1 90.31 48 LEU B C 1
ATOM 1633 O O . LEU B 1 48 ? 7.938 2.021 2.445 1 90.31 48 LEU B O 1
ATOM 1637 N N . GLU B 1 49 ? 5.984 0.984 2.088 1 86.31 49 GLU B N 1
ATOM 1638 C CA . GLU B 1 49 ? 6.672 -0.166 1.512 1 86.31 49 GLU B CA 1
ATOM 1639 C C . GLU B 1 49 ? 7.219 0.155 0.123 1 86.31 49 GLU B C 1
ATOM 1641 O O . GLU B 1 49 ? 6.48 0.624 -0.746 1 86.31 49 GLU B O 1
ATOM 1646 N N . ILE B 1 50 ? 8.5 -0.102 -0.144 1 87.88 50 ILE B N 1
ATOM 1647 C CA . ILE B 1 50 ? 9.078 0.38 -1.392 1 87.88 50 ILE B CA 1
ATOM 1648 C C . ILE B 1 50 ? 9.406 -0.803 -2.299 1 87.88 50 ILE B C 1
ATOM 1650 O O . ILE B 1 50 ? 10.055 -0.636 -3.338 1 87.88 50 ILE B O 1
ATOM 1654 N N . SER B 1 51 ? 8.906 -1.906 -1.952 1 83.56 51 SER B N 1
ATOM 1655 C CA . SER B 1 51 ? 9.234 -3.115 -2.699 1 83.56 51 SER B CA 1
ATOM 1656 C C . SER B 1 51 ? 8.641 -3.074 -4.102 1 83.56 51 SER B C 1
ATOM 1658 O O . SER B 1 51 ? 9.141 -3.734 -5.016 1 83.56 51 SER B O 1
ATOM 1660 N N . CYS B 1 52 ? 7.582 -2.283 -4.324 1 85.12 52 CYS B N 1
ATOM 1661 C CA . CYS B 1 52 ? 6.902 -2.254 -5.617 1 85.12 52 CYS B CA 1
ATOM 1662 C C . CYS B 1 52 ? 7.422 -1.111 -6.48 1 85.12 52 CYS B C 1
ATOM 1664 O O . CYS B 1 52 ? 6.941 -0.903 -7.594 1 85.12 52 CYS B O 1
ATOM 1666 N N . LEU B 1 53 ? 8.406 -0.414 -5.992 1 87.69 53 LEU B N 1
ATOM 1667 C CA . LEU B 1 53 ? 8.945 0.708 -6.754 1 87.69 53 LEU B CA 1
ATOM 1668 C C . LEU B 1 53 ? 10.062 0.248 -7.68 1 87.69 53 LEU B C 1
ATOM 1670 O O . LEU B 1 53 ? 10.648 -0.818 -7.473 1 87.69 53 LEU B O 1
ATOM 1674 N N . THR B 1 54 ? 10.289 1.07 -8.727 1 87.38 54 THR B N 1
ATOM 1675 C CA . THR B 1 54 ? 11.367 0.779 -9.672 1 87.38 54 THR B CA 1
ATOM 1676 C C . THR B 1 54 ? 12.719 0.733 -8.953 1 87.38 54 THR B C 1
ATOM 1678 O O . THR B 1 54 ? 13.062 1.659 -8.211 1 87.38 54 THR B O 1
ATOM 1681 N N . PRO B 1 55 ? 13.406 -0.388 -9.062 1 85 55 PRO B N 1
ATOM 1682 C CA . PRO B 1 55 ? 14.719 -0.474 -8.422 1 85 55 PRO B CA 1
ATOM 1683 C C . PRO B 1 55 ? 15.711 0.56 -8.961 1 85 55 PRO B C 1
ATOM 1685 O O . PRO B 1 55 ? 15.562 1.028 -10.086 1 85 55 PRO B O 1
ATOM 1688 N N . GLU B 1 56 ? 16.672 0.862 -8.102 1 89.06 56 GLU B N 1
ATOM 1689 C CA . GLU B 1 56 ? 17.781 1.736 -8.461 1 89.06 56 GLU B CA 1
ATOM 1690 C C . GLU B 1 56 ? 17.281 3.088 -8.969 1 89.06 56 GLU B C 1
ATOM 1692 O O . GLU B 1 56 ? 17.766 3.592 -9.984 1 89.06 56 GLU B O 1
ATOM 1697 N N . THR B 1 57 ? 16.312 3.559 -8.414 1 91.25 57 THR B N 1
ATOM 1698 C CA . THR B 1 57 ? 15.695 4.84 -8.75 1 91.25 57 THR B CA 1
ATOM 1699 C C . THR B 1 57 ? 15.617 5.738 -7.516 1 91.25 57 THR B C 1
ATOM 1701 O O . THR B 1 57 ? 15.305 5.266 -6.418 1 91.25 57 THR B O 1
ATOM 1704 N N . THR B 1 58 ? 15.867 6.973 -7.715 1 94.44 58 THR B N 1
ATOM 1705 C CA . THR B 1 58 ? 15.695 7.949 -6.645 1 94.44 58 THR B CA 1
ATOM 1706 C C . THR B 1 58 ? 14.273 8.516 -6.66 1 94.44 58 THR B C 1
ATOM 1708 O O . THR B 1 58 ? 13.781 8.945 -7.707 1 94.44 58 THR B O 1
ATOM 1711 N N . TYR B 1 59 ? 13.656 8.469 -5.48 1 95.31 59 TYR B N 1
ATOM 1712 C CA . TYR B 1 59 ? 12.297 8.984 -5.32 1 95.31 59 TYR B CA 1
ATOM 1713 C C . TYR B 1 59 ? 12.273 10.164 -4.355 1 95.31 59 TYR B C 1
ATOM 1715 O O . TYR B 1 59 ? 13.148 10.281 -3.49 1 95.31 59 TYR B O 1
ATOM 1723 N N . GLU B 1 60 ? 11.266 11.016 -4.574 1 96.44 60 GLU B N 1
ATOM 1724 C CA . GLU B 1 60 ? 10.906 12.047 -3.604 1 96.44 60 GLU B CA 1
ATOM 1725 C C . GLU B 1 60 ? 9.578 11.727 -2.932 1 96.44 60 GLU B C 1
ATOM 1727 O O . GLU B 1 60 ? 8.641 11.25 -3.582 1 96.44 60 GLU B O 1
ATOM 1732 N N . ALA B 1 61 ? 9.539 11.977 -1.61 1 96.94 61 ALA B N 1
ATOM 1733 C CA . ALA B 1 61 ? 8.305 11.812 -0.848 1 96.94 61 ALA B CA 1
ATOM 1734 C C . ALA B 1 61 ? 7.801 13.156 -0.328 1 96.94 61 ALA B C 1
ATOM 1736 O O . ALA B 1 61 ? 8.594 14.008 0.078 1 96.94 61 ALA B O 1
ATOM 1737 N N . ALA B 1 62 ? 6.469 13.328 -0.359 1 97.75 62 ALA B N 1
ATOM 1738 C CA . ALA B 1 62 ? 5.863 14.57 0.125 1 97.75 62 ALA B CA 1
ATOM 1739 C C . ALA B 1 62 ? 4.512 14.297 0.777 1 97.75 62 ALA B C 1
ATOM 1741 O O . ALA B 1 62 ? 3.762 13.422 0.332 1 97.75 62 ALA B O 1
ATOM 1742 N N . PHE B 1 63 ? 4.223 15.039 1.812 1 98.19 63 PHE B N 1
ATOM 1743 C CA . PHE B 1 63 ? 2.85 15.102 2.303 1 98.19 63 PHE B CA 1
ATOM 1744 C C . PHE B 1 63 ? 1.991 15.977 1.399 1 98.19 63 PHE B C 1
ATOM 1746 O O . PHE B 1 63 ? 2.426 17.047 0.97 1 98.19 63 PHE B O 1
ATOM 1753 N N . ILE B 1 64 ? 0.792 15.547 1.168 1 98.19 64 ILE B N 1
ATOM 1754 C CA . ILE B 1 64 ? -0.212 16.391 0.524 1 98.19 64 ILE B CA 1
ATOM 1755 C C . ILE B 1 64 ? -1.188 16.922 1.57 1 98.19 64 ILE B C 1
ATOM 1757 O O . ILE B 1 64 ? -1.963 16.156 2.15 1 98.19 64 ILE B O 1
ATOM 1761 N N . VAL B 1 65 ? -1.134 18.25 1.727 1 98.5 65 VAL B N 1
ATOM 1762 C CA . VAL B 1 65 ? -1.927 18.828 2.803 1 98.5 65 VAL B CA 1
ATOM 1763 C C . VAL B 1 65 ? -2.549 20.141 2.334 1 98.5 65 VAL B C 1
ATOM 1765 O O . VAL B 1 65 ? -2.217 20.641 1.26 1 98.5 65 VAL B O 1
ATOM 1768 N N . MET B 1 66 ? -3.504 20.578 3.146 1 98.56 66 MET B N 1
ATOM 1769 C CA . MET B 1 66 ? -4.125 21.891 2.986 1 98.56 66 MET B CA 1
ATOM 1770 C C . MET B 1 66 ? -4.277 22.594 4.332 1 98.56 66 MET B C 1
ATOM 1772 O O . MET B 1 66 ? -4.645 21.953 5.324 1 98.56 66 MET B O 1
ATOM 1776 N N . ILE B 1 67 ? -3.91 23.859 4.332 1 98.38 67 ILE B N 1
ATOM 1777 C CA . ILE B 1 67 ? -4.301 24.703 5.457 1 98.38 67 ILE B C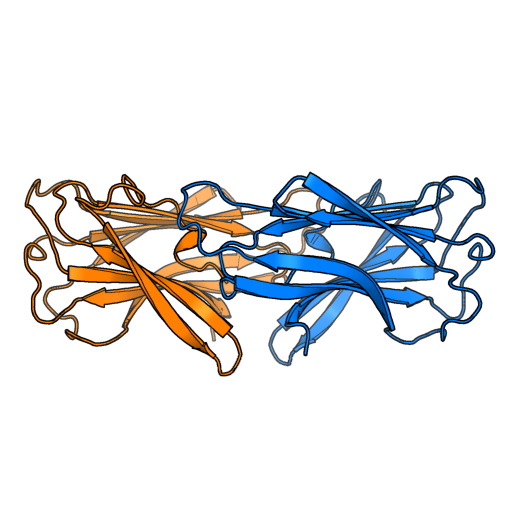A 1
ATOM 1778 C C . ILE B 1 67 ? -5.539 25.516 5.09 1 98.38 67 ILE B C 1
ATOM 1780 O O . ILE B 1 67 ? -5.535 26.25 4.102 1 98.38 67 ILE B O 1
ATOM 1784 N N . LYS B 1 68 ? -6.516 25.375 5.875 1 98.19 68 LYS B N 1
ATOM 1785 C CA . LYS B 1 68 ? -7.77 26.078 5.602 1 98.19 68 LYS B CA 1
ATOM 1786 C C . LYS B 1 68 ? -7.633 27.578 5.844 1 98.19 68 LYS B C 1
ATOM 1788 O O . LYS B 1 68 ? -6.742 28.016 6.582 1 98.19 68 LYS B O 1
ATOM 1793 N N . HIS B 1 69 ? -8.633 28.344 5.25 1 97.38 69 HIS B N 1
ATOM 1794 C CA . HIS B 1 69 ? -8.656 29.781 5.469 1 97.38 69 HIS B CA 1
ATOM 1795 C C . HIS B 1 69 ? -8.883 30.109 6.941 1 97.38 69 HIS B C 1
ATOM 1797 O O . HIS B 1 69 ? -8.203 30.969 7.504 1 97.38 69 HIS B O 1
ATOM 1803 N N . LYS B 1 70 ? -9.789 29.375 7.453 1 95.31 70 LYS B N 1
ATOM 1804 C CA . LYS B 1 70 ? -10.086 29.562 8.867 1 95.31 70 LYS B CA 1
ATOM 1805 C C . LYS B 1 70 ? -9.195 28.688 9.742 1 95.31 70 LYS B C 1
ATOM 1807 O O . LYS B 1 70 ? -9.656 27.703 10.32 1 95.31 70 LYS B O 1
ATOM 1812 N N . SER B 1 71 ? -7.953 29.047 9.711 1 97.19 71 SER B N 1
ATOM 1813 C CA . SER B 1 71 ? -6.98 28.297 10.492 1 97.19 71 SER B CA 1
ATOM 1814 C C . SER B 1 71 ? -6.254 29.188 11.484 1 97.19 71 SER B C 1
ATOM 1816 O O . SER B 1 71 ? -6.258 30.422 11.344 1 97.19 71 SER B O 1
ATOM 1818 N N . TYR B 1 72 ? -5.715 28.578 12.508 1 97.06 72 TYR B N 1
ATOM 1819 C CA . TYR B 1 72 ? -4.855 29.297 13.438 1 97.06 72 TYR B CA 1
ATOM 1820 C C . TYR B 1 72 ? -3.783 28.375 14.016 1 97.06 72 TYR B C 1
ATOM 1822 O O . TYR B 1 72 ? -3.826 27.156 13.812 1 97.06 72 TYR B O 1
ATOM 1830 N N . GLY B 1 73 ? -2.758 28.953 14.68 1 95.56 73 GLY B N 1
ATOM 1831 C CA . GLY B 1 73 ? -1.782 28.188 15.445 1 95.56 73 GLY B CA 1
ATOM 1832 C C . GLY B 1 73 ? -0.593 27.734 14.609 1 95.56 73 GLY B C 1
ATOM 1833 O O . GLY B 1 73 ? 0.149 26.844 15.016 1 95.56 73 GLY B O 1
ATOM 1834 N N . TRP B 1 74 ? -0.452 28.359 13.516 1 96.06 74 TRP B N 1
ATOM 1835 C CA . TRP B 1 74 ? 0.587 27.891 12.609 1 96.06 74 TRP B CA 1
ATOM 1836 C C . TRP B 1 74 ? 1.729 28.906 12.523 1 96.06 74 TRP B C 1
ATOM 1838 O O . TRP B 1 74 ? 2.404 29 11.5 1 96.06 74 TRP B O 1
ATOM 1848 N N . ASN B 1 75 ? 1.904 29.594 13.602 1 95 75 ASN B N 1
ATOM 1849 C CA . ASN B 1 75 ? 3.033 30.516 13.672 1 95 75 ASN B CA 1
ATOM 1850 C C . ASN B 1 75 ? 4.355 29.781 13.828 1 95 75 ASN B C 1
ATOM 1852 O O . ASN B 1 75 ? 5.391 30.234 13.336 1 95 75 ASN B O 1
ATOM 1856 N N . ALA B 1 76 ? 4.316 28.641 14.57 1 96 76 ALA B N 1
ATOM 1857 C CA . ALA B 1 76 ? 5.504 27.797 14.688 1 96 76 ALA B CA 1
ATOM 1858 C C . ALA B 1 76 ? 5.652 26.891 13.477 1 96 76 ALA B C 1
ATOM 1860 O O . ALA B 1 76 ? 4.66 26.391 12.938 1 96 76 ALA B O 1
ATOM 1861 N N . PRO B 1 77 ? 6.867 26.641 13.109 1 96.81 77 PRO B N 1
ATOM 1862 C CA . PRO B 1 77 ? 7.082 25.719 11.992 1 96.81 77 PRO B CA 1
ATOM 1863 C C . PRO B 1 77 ? 6.867 24.25 12.375 1 96.81 77 PRO B C 1
ATOM 1865 O O . PRO B 1 77 ? 6.77 23.938 13.562 1 96.81 77 PRO B O 1
ATOM 1868 N N . VAL B 1 78 ? 6.723 23.453 11.336 1 97.88 78 VAL B N 1
ATOM 1869 C CA . VAL B 1 78 ? 6.602 22.016 11.547 1 97.88 78 VAL B CA 1
ATOM 1870 C C . VAL B 1 78 ? 7.914 21.312 11.195 1 97.88 78 VAL B C 1
ATOM 1872 O O . VAL B 1 78 ? 8.672 21.797 10.344 1 97.88 78 VAL B O 1
ATOM 1875 N N . SER B 1 79 ? 8.125 20.203 11.898 1 98.38 79 SER B N 1
ATOM 1876 C CA . SER B 1 79 ? 9.273 19.344 11.602 1 98.38 79 SER B CA 1
ATOM 1877 C C . SER B 1 79 ? 8.875 18.172 10.711 1 98.38 79 SER B C 1
ATOM 1879 O O . SER B 1 79 ? 7.957 17.422 11.031 1 98.38 79 SER B O 1
ATOM 1881 N N . LEU B 1 80 ? 9.57 18.078 9.586 1 98.69 80 LEU B N 1
ATOM 1882 C CA . LEU B 1 80 ? 9.414 16.938 8.688 1 98.69 80 LEU B CA 1
ATOM 1883 C C . LEU B 1 80 ? 10.648 16.047 8.719 1 98.69 80 LEU B C 1
ATOM 1885 O O . LEU B 1 80 ? 11.773 16.531 8.805 1 98.69 80 LEU B O 1
ATOM 1889 N N . ALA B 1 81 ? 10.398 14.75 8.641 1 98.75 81 ALA B N 1
ATOM 1890 C CA . ALA B 1 81 ? 11.539 13.828 8.594 1 98.75 81 ALA B CA 1
ATOM 1891 C C . ALA B 1 81 ? 11.234 12.625 7.707 1 98.75 81 ALA B C 1
ATOM 1893 O O . ALA B 1 81 ? 10.086 12.172 7.637 1 98.75 81 ALA B O 1
ATOM 1894 N N . LEU B 1 82 ? 12.266 12.164 7.043 1 98.62 82 LEU B N 1
ATOM 1895 C CA . LEU B 1 82 ? 12.242 10.93 6.262 1 98.62 82 LEU B CA 1
ATOM 1896 C C . LEU B 1 82 ? 13.367 10 6.68 1 98.62 82 LEU B C 1
ATOM 1898 O O . LEU B 1 82 ? 14.523 10.414 6.77 1 98.62 82 LEU B O 1
ATOM 1902 N N . GLU B 1 83 ? 13.016 8.805 7.078 1 98.19 83 GLU B N 1
ATOM 1903 C CA . GLU B 1 83 ? 13.977 7.723 7.277 1 98.19 83 GLU B CA 1
ATOM 1904 C C . GLU B 1 83 ? 13.938 6.73 6.117 1 98.19 83 GLU B C 1
ATOM 1906 O O . GLU B 1 83 ? 12.914 6.078 5.887 1 98.19 83 GLU B O 1
ATOM 1911 N N . ASP B 1 84 ? 15.078 6.633 5.426 1 94.94 84 ASP B N 1
ATOM 1912 C CA . ASP B 1 84 ? 15.062 5.766 4.254 1 94.94 84 ASP B CA 1
ATOM 1913 C C . ASP B 1 84 ? 15.234 4.301 4.648 1 94.94 84 ASP B C 1
ATOM 1915 O O . ASP B 1 84 ? 15.289 3.975 5.836 1 94.94 84 ASP B O 1
ATOM 1919 N N . GLY B 1 85 ? 15.258 3.422 3.674 1 88.75 85 GLY B N 1
ATOM 1920 C CA . GLY B 1 85 ? 15.297 1.987 3.91 1 88.75 85 GLY B CA 1
ATOM 1921 C C . GLY B 1 85 ? 16.578 1.528 4.582 1 88.75 85 GLY B C 1
ATOM 1922 O O . GLY B 1 85 ? 16.641 0.413 5.102 1 88.75 85 GLY B O 1
ATOM 1923 N N . GLU B 1 86 ? 17.516 2.342 4.625 1 88.25 86 GLU B N 1
ATOM 1924 C CA . GLU B 1 86 ? 18.797 2.016 5.25 1 88.25 86 GLU B CA 1
ATOM 1925 C C . GLU B 1 86 ? 18.922 2.662 6.625 1 88.25 86 GLU B C 1
ATOM 1927 O O . GLU B 1 86 ? 19.953 2.523 7.293 1 88.25 86 GLU B O 1
ATOM 1932 N N . GLY B 1 87 ? 17.953 3.387 7.02 1 92.06 87 GLY B N 1
ATOM 1933 C CA . GLY B 1 87 ? 17.953 3.98 8.344 1 92.06 87 GLY B CA 1
ATOM 1934 C C . GLY B 1 87 ? 18.484 5.402 8.367 1 92.06 87 GLY B C 1
ATOM 1935 O O . GLY B 1 87 ? 18.562 6.027 9.422 1 92.06 87 GLY B O 1
ATOM 1936 N N . LYS B 1 88 ? 18.859 5.906 7.211 1 95.69 88 LYS B N 1
ATOM 1937 C CA . LYS B 1 88 ? 19.312 7.289 7.145 1 95.69 88 LYS B CA 1
ATOM 1938 C C . LYS B 1 88 ? 18.141 8.258 7.281 1 95.69 88 LYS B C 1
ATOM 1940 O O . LYS B 1 88 ? 17.125 8.109 6.602 1 95.69 88 LYS B O 1
ATOM 1945 N N . VAL B 1 89 ? 18.359 9.312 8.117 1 97.94 89 VAL B N 1
ATOM 1946 C CA . VAL B 1 89 ? 17.266 10.242 8.43 1 97.94 89 VAL B CA 1
ATOM 1947 C C . VAL B 1 89 ? 17.547 11.602 7.789 1 97.94 89 VAL B C 1
ATOM 1949 O O . VAL B 1 89 ? 18.688 12.094 7.848 1 97.94 89 VAL B O 1
ATOM 1952 N N . GLN B 1 90 ? 16.562 12.117 7.109 1 98.62 90 GLN B N 1
ATOM 1953 C CA . GLN B 1 90 ? 16.531 13.492 6.613 1 98.62 90 GLN B CA 1
ATOM 1954 C C . GLN B 1 90 ? 15.5 14.32 7.367 1 98.62 90 GLN B C 1
ATOM 1956 O O . GLN B 1 90 ? 14.352 13.891 7.535 1 98.62 90 GLN B O 1
ATOM 1961 N N . LYS B 1 91 ? 15.945 15.469 7.812 1 98.25 91 LYS B N 1
ATOM 1962 C CA . LYS B 1 91 ? 15.039 16.328 8.555 1 98.25 91 LYS B CA 1
ATOM 1963 C C . LYS B 1 91 ? 14.953 17.719 7.91 1 98.25 91 LYS B C 1
ATOM 1965 O O . LYS B 1 91 ? 15.93 18.203 7.332 1 98.25 91 LYS B O 1
ATOM 1970 N N . GLN B 1 92 ? 13.82 18.328 7.977 1 97.69 92 GLN B N 1
ATOM 1971 C CA . GLN B 1 92 ? 13.641 19.719 7.594 1 97.69 92 GLN B CA 1
ATOM 1972 C C . GLN B 1 92 ? 12.531 20.375 8.406 1 97.69 92 GLN B C 1
ATOM 1974 O O . GLN B 1 92 ? 11.68 19.688 8.969 1 97.69 92 GLN B O 1
ATOM 1979 N N . VAL B 1 93 ? 12.633 21.641 8.484 1 97.56 93 VAL B N 1
ATOM 1980 C CA . VAL B 1 93 ? 11.641 22.453 9.164 1 97.56 93 VAL B CA 1
ATOM 1981 C C . VAL B 1 93 ? 10.93 23.359 8.156 1 97.56 93 VAL B C 1
ATOM 1983 O O . VAL B 1 93 ? 11.578 24 7.332 1 97.56 93 VAL B O 1
ATOM 1986 N N . VAL B 1 94 ? 9.641 23.344 8.18 1 97.81 94 VAL B N 1
ATOM 1987 C CA . VAL B 1 94 ? 8.844 24.078 7.199 1 97.81 94 VAL B CA 1
ATOM 1988 C C . VAL B 1 94 ? 7.824 24.969 7.91 1 97.81 94 VAL B C 1
ATOM 1990 O O . VAL B 1 94 ? 7.172 24.531 8.859 1 97.81 94 VAL B O 1
ATOM 1993 N N . SER B 1 95 ? 7.691 26.188 7.449 1 97.44 95 SER B N 1
ATOM 1994 C CA . SER B 1 95 ? 6.676 27.109 7.965 1 97.44 95 SER B CA 1
ATOM 1995 C C . SER B 1 95 ? 5.426 27.094 7.086 1 97.44 95 SER B C 1
ATOM 1997 O O . SER B 1 95 ? 5.527 27.062 5.859 1 97.44 95 SER B O 1
ATOM 1999 N N . PHE B 1 96 ? 4.254 27.172 7.727 1 97.12 96 PHE B N 1
ATOM 2000 C CA . PHE B 1 96 ? 2.992 27.266 7 1 97.12 96 PHE B CA 1
ATOM 2001 C C . PHE B 1 96 ? 2.607 28.719 6.762 1 97.12 96 PHE B C 1
ATOM 2003 O O . PHE B 1 96 ? 1.645 29 6.047 1 97.12 96 PHE B O 1
ATOM 2010 N N . LEU B 1 97 ? 3.361 29.641 7.312 1 95 97 LEU B N 1
ATOM 2011 C CA . LEU B 1 97 ? 3 31.062 7.254 1 95 97 LEU B CA 1
ATOM 2012 C C . LEU B 1 97 ? 2.943 31.547 5.812 1 95 97 LEU B C 1
ATOM 2014 O O . LEU B 1 97 ? 2.068 32.344 5.457 1 95 97 LEU B O 1
ATOM 2018 N N . ASP B 1 98 ? 3.838 31.047 4.969 1 93.25 98 ASP B N 1
ATOM 2019 C CA . ASP B 1 98 ? 3.934 31.547 3.602 1 93.25 98 ASP B CA 1
ATOM 2020 C C . ASP B 1 98 ? 3.252 30.594 2.617 1 93.25 98 ASP B C 1
ATOM 2022 O O . ASP B 1 98 ? 3.445 30.703 1.405 1 93.25 98 ASP B O 1
ATOM 2026 N N . LYS B 1 99 ? 2.541 29.703 3.148 1 97.19 99 LYS B N 1
ATOM 2027 C CA . LYS B 1 99 ? 1.854 28.75 2.271 1 97.19 99 LYS B CA 1
ATOM 2028 C C . LYS B 1 99 ? 0.441 29.234 1.947 1 97.19 99 LYS B C 1
ATOM 2030 O O . LYS B 1 99 ? -0.211 29.875 2.779 1 97.19 99 LYS B O 1
ATOM 2035 N N . PRO B 1 100 ? -0.018 28.906 0.695 1 97.5 100 PRO B N 1
ATOM 2036 C CA . PRO B 1 100 ? -1.39 29.297 0.365 1 97.5 100 PRO B CA 1
ATOM 2037 C C . PRO B 1 100 ? -2.432 28.594 1.233 1 97.5 100 PRO B C 1
ATOM 2039 O O . PRO B 1 100 ? -2.268 27.422 1.574 1 97.5 100 PRO B O 1
ATOM 2042 N N . ARG B 1 101 ? -3.494 29.359 1.528 1 97.44 101 ARG B N 1
ATOM 2043 C CA . ARG B 1 101 ? -4.625 28.797 2.266 1 97.44 101 ARG B CA 1
ATOM 2044 C C . ARG B 1 101 ? -5.703 28.297 1.314 1 97.44 101 ARG B C 1
ATOM 2046 O O . ARG B 1 101 ? -5.871 28.828 0.215 1 97.44 101 ARG B O 1
ATOM 2053 N N . GLY B 1 102 ? -6.34 27.25 1.679 1 97.69 102 GLY B N 1
ATOM 2054 C CA . GLY B 1 102 ? -7.473 26.75 0.924 1 97.69 102 GLY B CA 1
ATOM 2055 C C . GLY B 1 102 ? -7.066 25.953 -0.308 1 97.69 102 GLY B C 1
ATOM 2056 O O . GLY B 1 102 ? -7.883 25.734 -1.203 1 97.69 102 GLY B O 1
ATOM 2057 N N . ALA B 1 103 ? -5.797 25.656 -0.396 1 98.06 103 ALA B N 1
ATOM 2058 C CA . ALA B 1 103 ? -5.301 24.906 -1.55 1 98.06 103 ALA B CA 1
ATOM 2059 C C . ALA B 1 103 ? -4.438 23.734 -1.11 1 98.06 103 ALA B C 1
ATOM 2061 O O . ALA B 1 103 ? -3.717 23.812 -0.112 1 98.06 103 ALA B O 1
ATOM 2062 N N . TRP B 1 104 ? -4.559 22.641 -1.909 1 97.81 104 TRP B N 1
ATOM 2063 C CA . TRP B 1 104 ? -3.674 21.516 -1.65 1 97.81 104 TRP B CA 1
ATOM 2064 C C . TRP B 1 104 ? -2.23 21.859 -1.995 1 97.81 104 TRP B C 1
ATOM 2066 O O . TRP B 1 104 ? -1.955 22.406 -3.07 1 97.81 104 TRP B O 1
ATOM 2076 N N . ILE B 1 105 ? -1.318 21.547 -1.129 1 98.19 105 ILE B N 1
ATOM 2077 C CA . ILE B 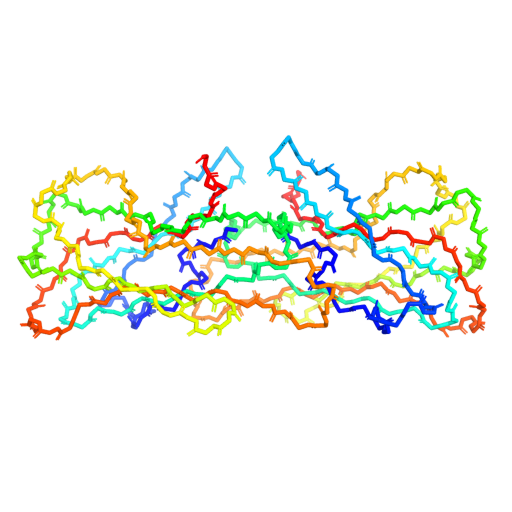1 105 ? 0.102 21.781 -1.362 1 98.19 105 ILE B CA 1
ATOM 2078 C C . ILE B 1 105 ? 0.895 20.516 -1.055 1 98.19 105 ILE B C 1
ATOM 2080 O O . ILE B 1 105 ? 0.416 19.641 -0.333 1 98.19 105 ILE B O 1
ATOM 2084 N N . GLU B 1 106 ? 2.098 20.469 -1.625 1 97.5 106 GLU B N 1
ATOM 2085 C CA . GLU B 1 106 ? 3.043 19.391 -1.354 1 97.5 106 GLU B CA 1
ATOM 2086 C C . GLU B 1 106 ? 4.141 19.844 -0.396 1 97.5 106 GLU B C 1
ATOM 2088 O O . GLU B 1 106 ? 4.824 20.844 -0.653 1 97.5 106 GLU B O 1
ATOM 2093 N N . LEU B 1 107 ? 4.219 19.188 0.704 1 98 107 LEU B N 1
ATOM 2094 C CA . LEU B 1 107 ? 5.348 19.406 1.605 1 98 107 LEU B CA 1
ATOM 2095 C C . LEU B 1 107 ? 6.414 18.328 1.407 1 98 107 LEU B C 1
ATOM 2097 O O . LEU B 1 107 ? 6.301 17.234 1.949 1 98 107 LEU B O 1
ATOM 2101 N N . LYS B 1 108 ? 7.445 18.688 0.735 1 97.5 108 LYS B N 1
ATOM 2102 C CA . LYS B 1 108 ? 8.531 17.75 0.492 1 97.5 108 LYS B CA 1
ATOM 2103 C C . LYS B 1 108 ? 9.219 17.344 1.797 1 97.5 108 LYS B C 1
ATOM 2105 O O . LYS B 1 108 ? 9.602 18.203 2.59 1 97.5 108 LYS B O 1
ATOM 2110 N N . VAL B 1 109 ? 9.32 16.062 1.921 1 97.81 109 VAL B N 1
ATOM 2111 C CA . VAL B 1 109 ? 9.891 15.555 3.166 1 97.81 109 VAL B CA 1
ATOM 2112 C C . VAL B 1 109 ? 11.344 15.148 2.939 1 97.81 109 VAL B C 1
ATOM 2114 O O . VAL B 1 109 ? 12.195 15.359 3.805 1 97.81 109 VAL B O 1
ATOM 2117 N N . GLY B 1 110 ? 11.617 14.516 1.863 1 97.44 110 GLY B N 1
ATOM 2118 C CA . GLY B 1 110 ? 12.953 14.039 1.546 1 97.44 110 GLY B CA 1
ATOM 2119 C C . GLY B 1 110 ? 12.992 13.133 0.334 1 97.44 110 GLY B C 1
ATOM 2120 O O . GLY B 1 110 ? 12.016 13.055 -0.421 1 97.44 110 GLY B O 1
ATOM 2121 N N . GLU B 1 111 ? 14.18 12.594 0.184 1 97.25 111 GLU B N 1
ATOM 2122 C CA . GLU B 1 111 ? 14.422 11.688 -0.938 1 97.25 111 GLU B CA 1
ATOM 2123 C C . GLU B 1 111 ? 14.992 10.359 -0.46 1 97.25 111 GLU B C 1
ATOM 2125 O O . GLU B 1 111 ? 15.562 10.273 0.632 1 97.25 111 GLU B O 1
ATOM 2130 N N . PHE B 1 112 ? 14.734 9.297 -1.318 1 95.88 112 PHE B N 1
ATOM 2131 C CA . PHE B 1 112 ? 15.32 7.992 -1.034 1 95.88 112 PHE B CA 1
ATOM 2132 C C . PHE B 1 112 ? 15.602 7.234 -2.324 1 95.88 112 PHE B C 1
ATOM 2134 O O . PHE B 1 112 ? 14.984 7.504 -3.357 1 95.88 112 PHE B O 1
ATOM 2141 N N . LYS B 1 113 ? 16.547 6.316 -2.197 1 93 113 LYS B N 1
ATOM 2142 C CA . LYS B 1 113 ? 16.906 5.492 -3.346 1 93 113 LYS B CA 1
ATOM 2143 C C . LYS B 1 113 ? 16.484 4.039 -3.129 1 93 113 LYS B C 1
ATOM 2145 O O . LYS B 1 113 ? 16.703 3.484 -2.047 1 93 113 LYS B O 1
ATOM 2150 N N . THR B 1 114 ? 15.82 3.574 -4.176 1 90.25 114 THR B N 1
ATOM 2151 C CA . THR B 1 114 ? 15.516 2.148 -4.141 1 90.25 114 THR B CA 1
ATOM 2152 C C . THR B 1 114 ? 16.688 1.329 -4.672 1 90.25 114 THR B C 1
ATOM 2154 O O . THR B 1 114 ? 17.406 1.772 -5.574 1 90.25 114 THR B O 1
ATOM 2157 N N . THR B 1 115 ? 16.859 0.124 -4.07 1 84.06 115 THR B N 1
ATOM 2158 C CA . THR B 1 115 ? 17.969 -0.729 -4.473 1 84.06 115 THR B CA 1
ATOM 2159 C C . THR B 1 115 ? 17.453 -1.975 -5.195 1 84.06 115 THR B C 1
ATOM 2161 O O . THR B 1 115 ? 16.25 -2.254 -5.188 1 84.06 115 THR B O 1
ATOM 2164 N N . ARG B 1 116 ? 18.406 -2.664 -5.941 1 72.88 116 ARG B N 1
ATOM 2165 C CA . ARG B 1 116 ? 18.109 -3.883 -6.688 1 72.88 116 ARG B CA 1
ATOM 2166 C C . ARG B 1 116 ? 17.859 -5.051 -5.746 1 72.88 116 ARG B C 1
ATOM 2168 O O . ARG B 1 116 ? 17.25 -6.055 -6.145 1 72.88 116 ARG B O 1
ATOM 2175 N N . GLU B 1 117 ? 18.391 -4.922 -4.582 1 61.22 117 GLU B N 1
ATOM 2176 C CA . GLU B 1 117 ? 18.484 -6.105 -3.734 1 61.22 117 GLU B CA 1
ATOM 2177 C C . GLU B 1 117 ? 17.156 -6.836 -3.65 1 61.22 117 GLU B C 1
ATOM 2179 O O . GLU B 1 117 ? 16.109 -6.211 -3.443 1 61.22 117 GLU B O 1
ATOM 2184 N N . ALA B 1 118 ? 17.188 -7.902 -4.504 1 52.84 118 ALA B N 1
ATOM 2185 C CA . ALA B 1 118 ? 16.141 -8.938 -4.527 1 52.84 118 ALA B CA 1
ATOM 2186 C C . ALA B 1 118 ? 15.805 -9.398 -3.113 1 52.84 118 ALA B C 1
ATOM 2188 O O . ALA B 1 118 ? 14.984 -10.305 -2.93 1 52.84 118 ALA B O 1
ATOM 2189 N N . GLY B 1 119 ? 16.547 -8.984 -2.146 1 49.19 119 GLY B N 1
ATOM 2190 C CA . GLY B 1 119 ? 16.406 -9.727 -0.903 1 49.19 119 GLY B CA 1
ATOM 2191 C C . GLY B 1 119 ? 15.031 -9.555 -0.271 1 49.19 119 GLY B C 1
ATOM 2192 O O . GLY B 1 119 ? 14.219 -8.766 -0.748 1 49.19 119 GLY B O 1
ATOM 2193 N N . SER B 1 120 ? 14.711 -10.555 0.634 1 52 120 SER B N 1
ATOM 2194 C CA . SER B 1 120 ? 13.547 -10.984 1.401 1 52 120 SER B CA 1
ATOM 2195 C C . SER B 1 120 ? 12.961 -9.836 2.207 1 52 120 SER B C 1
ATOM 2197 O O . SER B 1 120 ? 11.867 -9.953 2.758 1 52 120 SER B O 1
ATOM 2199 N N . ASN B 1 121 ? 13.742 -8.727 2.344 1 56.53 121 ASN B N 1
ATOM 2200 C CA . ASN B 1 121 ? 13.164 -7.906 3.4 1 56.53 121 ASN B CA 1
ATOM 2201 C C . ASN B 1 121 ? 12.391 -6.723 2.83 1 56.53 121 ASN B C 1
ATOM 2203 O O . ASN B 1 121 ? 12.922 -5.969 2.006 1 56.53 121 ASN B O 1
ATOM 2207 N N . ARG B 1 122 ? 11.164 -6.797 3.033 1 64.5 122 ARG B N 1
ATOM 2208 C CA . ARG B 1 122 ? 10.344 -5.613 2.814 1 64.5 122 ARG B CA 1
ATOM 2209 C C . ARG B 1 122 ? 10.992 -4.375 3.432 1 64.5 122 ARG B C 1
ATOM 2211 O O . ARG B 1 122 ? 11.289 -4.355 4.625 1 64.5 122 ARG B O 1
ATOM 2218 N N . LYS B 1 123 ? 11.57 -3.537 2.502 1 78.94 123 LYS B N 1
ATOM 2219 C CA . LYS B 1 123 ? 12.102 -2.281 3.02 1 78.94 123 LYS B CA 1
ATOM 2220 C C . LYS B 1 123 ? 11.031 -1.197 3.051 1 78.94 123 LYS B C 1
ATOM 2222 O O . LYS B 1 123 ? 10.133 -1.183 2.207 1 78.94 123 LYS B O 1
ATOM 2227 N N . GLU B 1 124 ? 11.156 -0.458 4.172 1 90.38 124 GLU B N 1
ATOM 2228 C CA . GLU B 1 124 ? 10.164 0.601 4.336 1 90.38 124 GLU B CA 1
ATOM 2229 C C . GLU B 1 124 ? 10.828 1.963 4.5 1 90.38 124 GLU B C 1
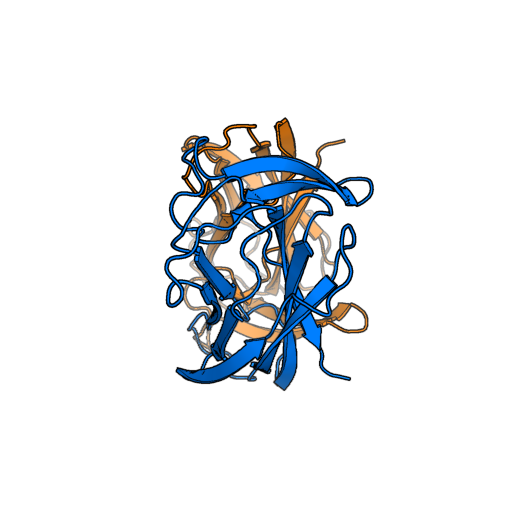ATOM 2231 O O . GLU B 1 124 ? 11.93 2.059 5.047 1 90.38 124 GLU B O 1
ATOM 2236 N N . VAL B 1 125 ? 10.219 2.916 3.961 1 95 125 VAL B N 1
ATOM 2237 C CA . VAL B 1 125 ? 10.547 4.316 4.199 1 95 125 VAL B CA 1
ATOM 2238 C C . VAL B 1 125 ? 9.539 4.93 5.164 1 95 125 VAL B C 1
ATOM 2240 O O . VAL B 1 125 ? 8.328 4.719 5.023 1 95 125 VAL B O 1
ATOM 2243 N N . LYS B 1 126 ? 10.055 5.609 6.164 1 97.38 126 LYS B N 1
ATOM 2244 C CA . LYS B 1 126 ? 9.195 6.25 7.152 1 97.38 126 LYS B CA 1
ATOM 2245 C C . LYS B 1 126 ? 9.227 7.77 7.012 1 97.38 126 LYS B C 1
ATOM 2247 O O . LYS B 1 126 ? 10.281 8.352 6.762 1 97.38 126 LYS B O 1
ATOM 2252 N N . VAL B 1 127 ? 8.07 8.383 7.18 1 98.19 127 VAL B N 1
ATOM 2253 C CA . VAL B 1 127 ? 7.98 9.836 7.129 1 98.19 127 VAL B CA 1
ATOM 2254 C C . VAL B 1 127 ? 7.188 10.344 8.328 1 98.19 127 VAL B C 1
ATOM 2256 O O . VAL B 1 127 ? 6.383 9.617 8.906 1 98.19 127 VAL B O 1
ATOM 2259 N N . SER B 1 128 ? 7.441 11.602 8.719 1 98.69 128 SER B N 1
ATOM 2260 C CA . SER B 1 128 ? 6.703 12.18 9.828 1 98.69 128 SER B CA 1
ATOM 2261 C C . SER B 1 128 ? 6.5 13.68 9.641 1 98.69 128 SER B C 1
ATOM 2263 O O . SER B 1 128 ? 7.277 14.336 8.938 1 98.69 128 SER B O 1
ATOM 2265 N N . LEU B 1 129 ? 5.48 14.203 10.125 1 98.62 129 LEU B N 1
ATOM 2266 C CA . LEU B 1 129 ? 5.117 15.602 10.289 1 98.62 129 LEU B CA 1
ATOM 2267 C C . LEU B 1 129 ? 4.738 15.898 11.734 1 98.62 129 LEU B C 1
ATOM 2269 O O . LEU B 1 129 ? 3.717 15.414 12.227 1 98.62 129 LEU B O 1
ATOM 2273 N N . LEU B 1 130 ? 5.586 16.766 12.398 1 98.56 130 LEU B N 1
ATOM 2274 C CA . LEU B 1 130 ? 5.426 16.938 13.844 1 98.56 130 LEU B CA 1
ATOM 2275 C C . LEU B 1 130 ? 5.426 18.422 14.211 1 98.56 130 LEU B C 1
ATOM 2277 O O . LEU B 1 130 ? 6.16 19.219 13.617 1 98.56 130 LEU B O 1
ATOM 2281 N N . GLU B 1 131 ? 4.621 18.781 15.125 1 97.19 131 GLU B N 1
ATOM 2282 C CA . GLU B 1 131 ? 4.684 20.078 15.805 1 97.19 131 GLU B CA 1
ATOM 2283 C C . GLU B 1 131 ? 4.121 19.969 17.219 1 97.19 131 GLU B C 1
ATOM 2285 O O . GLU B 1 131 ? 2.904 19.922 17.406 1 97.19 131 GLU B O 1
ATOM 2290 N N . TRP B 1 132 ? 5.039 19.938 18.156 1 91.94 132 TRP B N 1
ATOM 2291 C CA . TRP B 1 132 ? 4.559 19.859 19.547 1 91.94 132 TRP B CA 1
ATOM 2292 C C . TRP B 1 132 ? 5.41 20.734 20.453 1 91.94 132 TRP B C 1
ATOM 2294 O O . TRP B 1 132 ? 5.168 20.797 21.672 1 91.94 132 TRP B O 1
ATOM 2304 N N . ASP B 1 133 ? 6.289 21.406 19.844 1 91.69 133 ASP B N 1
ATOM 2305 C CA . ASP B 1 133 ? 7.211 22.234 20.609 1 91.69 133 ASP B CA 1
ATOM 2306 C C . ASP B 1 133 ? 6.52 23.5 21.125 1 91.69 133 ASP B C 1
ATOM 2308 O O . ASP B 1 133 ? 6.754 23.922 22.25 1 91.69 133 ASP B O 1
ATOM 2312 N N . SER B 1 134 ? 5.68 24.125 20.359 1 91.12 134 SER B N 1
ATOM 2313 C CA . SER B 1 134 ? 5.066 25.406 20.672 1 91.12 134 SER B CA 1
ATOM 2314 C C . SER B 1 134 ? 3.998 25.266 21.75 1 91.12 134 SER B C 1
ATOM 2316 O O . SER B 1 134 ? 3.629 26.234 22.406 1 91.12 134 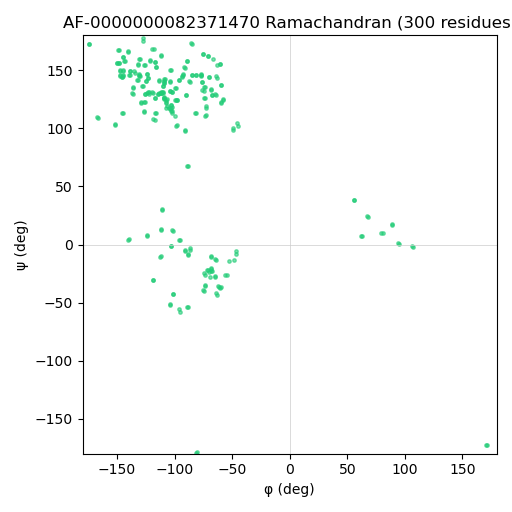SER B O 1
ATOM 2318 N N . LYS B 1 135 ? 3.4 24.172 21.906 1 91.69 135 LYS B N 1
ATOM 2319 C CA . LYS B 1 135 ? 2.311 23.891 22.844 1 91.69 135 LYS B CA 1
ATOM 2320 C C . LYS B 1 135 ? 1.081 24.734 22.516 1 91.69 135 LYS B C 1
ATOM 2322 O O . LYS B 1 135 ? 0.143 24.812 23.312 1 91.69 135 LYS B O 1
ATOM 2327 N N . AL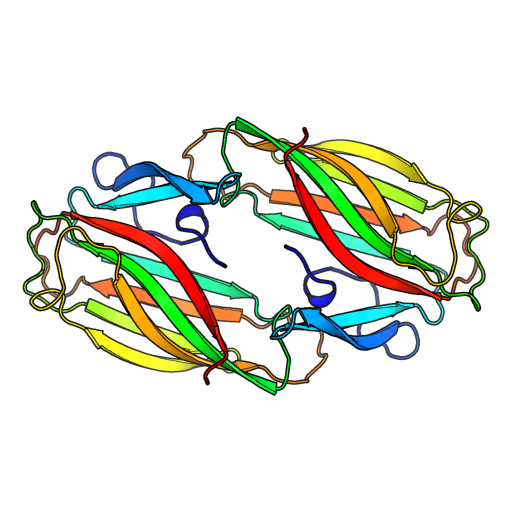A B 1 136 ? 1.139 25.438 21.406 1 94.62 136 ALA B N 1
ATOM 2328 C CA . ALA B 1 136 ? -0.01 26.219 20.969 1 94.62 136 ALA B CA 1
ATOM 2329 C C . ALA B 1 136 ? -1.078 25.328 20.344 1 94.62 136 ALA B C 1
ATOM 2331 O O . ALA B 1 136 ? -0.758 24.359 19.641 1 94.62 136 ALA B O 1
ATOM 2332 N N . TRP B 1 137 ? -2.26 25.781 20.594 1 96.5 137 TRP B N 1
ATOM 2333 C CA . TRP B 1 137 ? -3.359 25.109 19.922 1 96.5 137 TRP B CA 1
ATOM 2334 C C . TRP B 1 137 ? -3.348 25.406 18.422 1 96.5 137 TRP B C 1
ATOM 2336 O O . TRP B 1 137 ? -2.992 26.516 18.016 1 96.5 137 TRP B O 1
ATOM 2346 N N . LYS B 1 138 ? -3.711 24.453 17.625 1 97.38 138 LYS B N 1
ATOM 2347 C CA . LYS B 1 138 ? -3.705 24.609 16.172 1 97.38 138 LYS B CA 1
ATOM 2348 C C . LYS B 1 138 ? -4.941 23.969 15.539 1 97.38 138 LYS B C 1
ATOM 2350 O O . LYS B 1 138 ? -5.453 22.969 16.047 1 97.38 138 LYS B O 1
ATOM 2355 N N . LYS B 1 139 ? -5.332 24.578 14.438 1 97.75 139 LYS B N 1
ATOM 2356 C CA . LYS B 1 139 ? -6.547 24.188 13.727 1 97.75 139 LYS B CA 1
ATOM 2357 C C . LYS B 1 139 ? -6.398 24.406 12.227 1 97.75 139 LYS B C 1
ATOM 2359 O O . LYS B 1 139 ? -5.656 25.297 11.789 1 97.75 139 LYS B O 1
ATOM 2364 N N . GLY B 1 140 ? -7.07 23.469 11.5 1 98.44 140 GLY B N 1
ATOM 2365 C CA . GLY B 1 140 ? -7.309 23.828 10.109 1 98.44 140 GLY B CA 1
ATOM 2366 C C . GLY B 1 140 ? -6.426 23.078 9.133 1 98.44 140 GLY B C 1
ATOM 2367 O O . GLY B 1 140 ? -6.566 23.219 7.922 1 98.44 140 GLY B O 1
ATOM 2368 N N . LEU B 1 141 ? -5.543 22.234 9.602 1 98.56 141 LEU B N 1
ATOM 2369 C CA . LEU B 1 141 ? -4.766 21.391 8.711 1 98.56 141 LEU B CA 1
ATOM 2370 C C . LEU B 1 141 ? -5.613 20.234 8.18 1 98.56 141 LEU B C 1
ATOM 2372 O O . LEU B 1 141 ? -6.332 19.578 8.938 1 98.56 141 LEU B O 1
ATOM 2376 N N . VAL B 1 142 ? -5.543 20.016 6.879 1 98.62 142 VAL B N 1
ATOM 2377 C CA . VAL B 1 142 ? -6.168 18.859 6.254 1 98.62 142 VAL B CA 1
ATOM 2378 C C . VAL B 1 142 ? -5.094 17.969 5.617 1 98.62 142 VAL B C 1
ATOM 2380 O O . VAL B 1 142 ? -4.25 18.453 4.863 1 98.62 142 VAL B O 1
ATOM 2383 N N . VAL B 1 143 ? -5.129 16.719 5.996 1 98.31 143 VAL B N 1
ATOM 2384 C CA . VAL B 1 143 ? -4.137 15.758 5.516 1 98.31 143 VAL B CA 1
ATOM 2385 C C . VAL B 1 143 ? -4.785 14.805 4.512 1 98.31 143 VAL B C 1
ATOM 2387 O O . VAL B 1 143 ? -5.766 14.133 4.828 1 98.31 143 VAL B O 1
ATOM 2390 N N . LYS B 1 144 ? -4.184 14.766 3.377 1 97.06 144 LYS B N 1
ATOM 2391 C CA . LYS B 1 144 ? -4.754 13.953 2.311 1 97.06 144 LYS B CA 1
ATOM 2392 C C . LYS B 1 144 ? -3.971 12.656 2.131 1 97.06 144 LYS B C 1
ATOM 2394 O O . LYS B 1 144 ? -4.555 11.57 2.07 1 97.06 144 LYS B O 1
ATOM 2399 N N . SER B 1 145 ? -2.645 12.719 1.978 1 95.75 145 SER B N 1
ATOM 2400 C CA . SER B 1 145 ? -1.883 11.531 1.603 1 95.75 145 SER B CA 1
ATOM 2401 C C . SER B 1 145 ? -0.384 11.812 1.614 1 95.75 145 SER B C 1
ATOM 2403 O O . SER B 1 145 ? 0.042 12.938 1.895 1 95.75 145 SER B O 1
ATOM 2405 N N . ILE B 1 146 ? 0.391 10.781 1.434 1 96.19 146 ILE B N 1
ATOM 2406 C CA . ILE B 1 146 ? 1.795 10.875 1.05 1 96.19 146 ILE B CA 1
ATOM 2407 C C . ILE B 1 146 ? 1.951 10.523 -0.427 1 96.19 146 ILE B C 1
ATOM 2409 O O . ILE B 1 146 ? 1.413 9.516 -0.891 1 96.19 146 ILE B O 1
ATOM 2413 N N . ARG B 1 147 ? 2.703 11.391 -1.11 1 94.25 147 ARG B N 1
ATOM 2414 C CA . ARG B 1 147 ? 3.014 11.148 -2.516 1 94.25 147 ARG B CA 1
ATOM 2415 C C . ARG B 1 147 ? 4.488 10.797 -2.697 1 94.25 147 ARG B C 1
ATOM 2417 O O . ARG B 1 147 ? 5.355 11.406 -2.068 1 94.25 147 ARG B O 1
ATOM 2424 N N . VAL B 1 148 ? 4.707 9.766 -3.545 1 93.44 148 VAL B N 1
ATOM 2425 C CA . VAL B 1 148 ? 6.059 9.367 -3.924 1 93.44 148 VAL B CA 1
ATOM 2426 C C . VAL B 1 148 ? 6.207 9.422 -5.441 1 93.44 148 VAL B C 1
ATOM 2428 O O . VAL B 1 148 ? 5.359 8.898 -6.172 1 93.44 148 VAL B O 1
ATOM 2431 N N . ARG B 1 149 ? 7.254 10.039 -5.902 1 92.88 149 ARG B N 1
ATOM 2432 C CA . ARG B 1 149 ? 7.492 10.102 -7.34 1 92.88 149 ARG B CA 1
ATOM 2433 C C . ARG B 1 149 ? 8.984 10.047 -7.652 1 92.88 149 ARG B C 1
ATOM 2435 O O . ARG B 1 149 ? 9.805 10.5 -6.852 1 92.88 149 ARG B O 1
ATOM 2442 N N . PRO B 1 150 ? 9.289 9.469 -8.852 1 91.88 150 PRO B N 1
ATOM 2443 C CA . PRO B 1 150 ? 10.703 9.508 -9.234 1 91.88 150 PRO B CA 1
ATOM 2444 C C . PRO B 1 150 ? 11.25 10.93 -9.352 1 91.88 150 PRO B C 1
ATOM 2446 O O . PRO B 1 150 ? 10.539 11.828 -9.82 1 91.88 150 PRO B O 1
ATOM 2449 N N . LYS B 1 151 ? 12.445 10.977 -8.805 1 90.88 151 LYS B N 1
ATOM 2450 C CA . LYS B 1 151 ? 13.094 12.273 -8.945 1 90.88 151 LYS B CA 1
ATOM 2451 C C . LYS B 1 151 ? 13.547 12.508 -10.383 1 90.88 151 LYS B C 1
ATOM 2453 O O . LYS B 1 151 ? 14.125 11.625 -11.008 1 90.88 151 LYS B O 1
ATOM 2458 N N . LYS B 1 152 ? 13.062 13.562 -11.117 1 75.88 152 LYS B N 1
ATOM 2459 C CA . LYS B 1 152 ? 13.5 13.938 -12.461 1 75.88 152 LYS B CA 1
ATOM 2460 C C . LYS B 1 152 ? 14.953 14.383 -12.461 1 75.88 152 LYS B C 1
ATOM 2462 O O . LYS B 1 152 ? 15.445 14.922 -11.461 1 75.88 152 LYS B O 1
#

InterPro domains:
  IPR025886 Phloem protein 2-like [PF14299] (1-150)
  IPR052147 Phloem protein 2-like/Lectin [PTHR48478] (1-152)

Radius of gyration: 21.59 Å; Cα contacts (8 Å, |Δi|>4): 779; chains: 2; bounding box: 39×65×46 Å